Protein AF-A0AAU9KPI3-F1 (afdb_monomer_lite)

Organism: NCBI:txid622444

Secondary structure (DSSP, 8-state):
---PPPPP-----------------------------------THHHHHHHHHHHHHHHHHHHHH--HHHHHHHHHHHHHHHHHHHHHHHHHHHTT-----TTS-GGGSHHHHHHHHHHHHHTTT-HHHHHHHHHHHHHHSTT--HHHHHHHHHHHHHH-TT-HHHHHHHHHHHHHHHHTT--HHHHHHHTT--TTTTT-HHHHHHHHHHHHHHHHT-S-GGG--HHHHHHHHHHHHHHHS-HHHHHHHHHHHHHHS----S--SSS--------

Radius of gyration: 30.32 Å; chains: 1; bounding box: 78×90×55 Å

Structure (mmCIF, N/CA/C/O backbone):
data_AF-A0AAU9KPI3-F1
#
_entry.id   AF-A0AAU9KPI3-F1
#
loop_
_atom_site.group_PDB
_atom_site.id
_atom_site.type_symbol
_atom_site.label_atom_id
_atom_site.label_alt_id
_atom_site.label_comp_id
_atom_site.label_asym_id
_atom_site.label_entity_id
_atom_site.label_seq_id
_atom_site.pdbx_PDB_ins_code
_atom_site.Cartn_x
_atom_site.Cartn_y
_atom_site.Cartn_z
_atom_site.occupancy
_atom_site.B_iso_or_equiv
_atom_site.auth_seq_id
_atom_site.auth_comp_id
_atom_site.auth_asym_id
_atom_site.auth_atom_id
_atom_site.pdbx_PDB_model_num
ATOM 1 N N . MET A 1 1 ? 42.931 6.728 17.830 1.00 38.22 1 MET A N 1
ATOM 2 C CA . MET A 1 1 ? 42.001 5.622 18.139 1.00 38.22 1 MET A CA 1
ATOM 3 C C . MET A 1 1 ? 42.079 4.631 16.994 1.00 38.22 1 MET A C 1
ATOM 5 O O . MET A 1 1 ? 41.783 4.998 15.869 1.00 38.22 1 MET A O 1
ATOM 9 N N . SER A 1 2 ? 42.635 3.452 17.267 1.00 27.56 2 SER A N 1
ATOM 10 C CA . SER A 1 2 ? 42.994 2.418 16.291 1.00 27.56 2 SER A CA 1
ATOM 11 C C . SER A 1 2 ? 42.053 1.234 16.492 1.00 27.56 2 SER A C 1
ATOM 13 O O . SER A 1 2 ? 41.995 0.704 17.601 1.00 27.56 2 SER A O 1
ATOM 15 N N . PHE A 1 3 ? 41.302 0.849 15.460 1.00 30.03 3 PHE A N 1
ATOM 16 C CA . PHE A 1 3 ? 40.488 -0.365 15.476 1.00 30.03 3 PHE A CA 1
ATOM 17 C C . PHE A 1 3 ? 41.288 -1.507 14.846 1.00 30.03 3 PHE A C 1
ATOM 19 O O . PHE A 1 3 ? 41.627 -1.477 13.663 1.00 30.03 3 PHE A O 1
ATOM 26 N N . ARG A 1 4 ? 41.630 -2.495 15.681 1.00 29.78 4 ARG A N 1
ATOM 27 C CA . ARG A 1 4 ? 42.260 -3.754 15.277 1.00 29.78 4 ARG A CA 1
ATOM 28 C C . ARG A 1 4 ? 41.210 -4.691 14.683 1.00 29.78 4 ARG A C 1
ATOM 30 O O . ARG A 1 4 ? 40.123 -4.829 15.235 1.00 29.78 4 ARG A O 1
ATOM 37 N N . LYS A 1 5 ? 41.600 -5.344 13.586 1.00 36.22 5 LYS A N 1
ATOM 38 C CA . LYS A 1 5 ? 40.975 -6.539 13.009 1.00 36.22 5 LYS A CA 1
ATOM 39 C C . LYS A 1 5 ? 40.872 -7.637 14.071 1.00 36.22 5 LYS A C 1
ATOM 41 O O . LYS A 1 5 ? 41.853 -7.889 14.766 1.00 36.22 5 LYS A O 1
ATOM 46 N N . THR A 1 6 ? 39.713 -8.277 14.166 1.00 35.22 6 THR A N 1
ATOM 47 C CA . THR A 1 6 ? 39.527 -9.541 14.878 1.00 35.22 6 THR A CA 1
ATOM 48 C C . THR A 1 6 ? 39.680 -10.708 13.913 1.00 35.22 6 THR A C 1
ATOM 50 O O . THR A 1 6 ? 39.147 -10.699 12.803 1.00 35.22 6 THR A O 1
ATOM 53 N N . ASP A 1 7 ? 40.467 -11.673 14.373 1.00 31.42 7 ASP A N 1
ATOM 54 C CA . ASP A 1 7 ? 40.890 -12.883 13.692 1.00 31.42 7 ASP A CA 1
ATOM 55 C C . ASP A 1 7 ? 39.796 -13.958 13.626 1.00 31.42 7 ASP A C 1
ATOM 57 O O . ASP A 1 7 ? 38.932 -14.078 14.496 1.00 31.42 7 ASP A O 1
ATOM 61 N N . ILE A 1 8 ? 39.904 -14.759 12.569 1.00 32.25 8 ILE A N 1
ATOM 62 C CA . ILE A 1 8 ? 39.157 -15.980 12.272 1.00 32.25 8 ILE A CA 1
ATOM 63 C C . ILE A 1 8 ? 39.788 -17.138 13.068 1.00 32.25 8 ILE A C 1
ATOM 65 O O . ILE A 1 8 ? 40.992 -17.368 12.971 1.00 32.25 8 ILE A O 1
ATOM 69 N N . ILE A 1 9 ? 38.977 -17.885 13.823 1.00 32.84 9 ILE A N 1
ATOM 70 C CA . ILE A 1 9 ? 39.337 -19.129 14.535 1.00 32.84 9 ILE A CA 1
ATOM 71 C C . ILE A 1 9 ? 38.428 -20.229 13.955 1.00 32.84 9 ILE A C 1
ATOM 73 O O . ILE A 1 9 ? 37.213 -20.139 14.077 1.00 32.84 9 ILE A O 1
ATOM 77 N N . SER A 1 10 ? 38.933 -21.060 13.038 1.00 32.00 10 SER A N 1
ATOM 78 C CA . SER A 1 10 ? 39.583 -22.375 13.220 1.00 32.00 10 SER A CA 1
ATOM 79 C C . SER A 1 10 ? 38.596 -23.552 13.133 1.00 32.00 10 SER A C 1
ATOM 81 O O . SER A 1 10 ? 37.888 -23.862 14.090 1.00 32.00 10 SER A O 1
ATOM 83 N N . GLU A 1 11 ? 38.603 -24.230 11.984 1.00 30.73 11 GLU A N 1
ATOM 84 C CA . GLU A 1 11 ? 38.023 -25.560 11.776 1.00 30.73 11 GLU A CA 1
ATOM 85 C C . GLU A 1 11 ? 38.898 -26.640 12.438 1.00 30.73 11 GLU A C 1
ATOM 87 O O . GLU A 1 11 ? 40.058 -26.830 12.073 1.00 30.73 11 GLU A O 1
ATOM 92 N N . ASN A 1 12 ? 38.319 -27.388 13.380 1.00 32.94 12 ASN A N 1
ATOM 93 C CA . ASN A 1 12 ? 38.822 -28.686 13.837 1.00 32.94 12 ASN A CA 1
ATOM 94 C C . ASN A 1 12 ? 38.035 -29.778 13.094 1.00 32.94 12 ASN A C 1
ATOM 96 O O . ASN A 1 12 ? 36.811 -29.809 13.147 1.00 32.94 12 ASN A O 1
ATOM 100 N N . HIS A 1 13 ? 38.686 -30.575 12.244 1.00 31.95 13 HIS A N 1
ATOM 101 C CA . HIS A 1 13 ? 39.236 -31.896 12.583 1.00 31.95 13 HIS A CA 1
ATOM 102 C C . HIS A 1 13 ? 38.195 -32.913 13.074 1.00 31.95 13 HIS A C 1
ATOM 104 O O . HIS A 1 13 ? 37.995 -33.058 14.274 1.00 31.95 13 HIS A O 1
ATOM 110 N N . LEU A 1 14 ? 37.683 -33.739 12.152 1.00 35.31 14 LEU A N 1
ATOM 111 C CA . LEU A 1 14 ? 37.484 -35.165 12.415 1.00 35.31 14 LEU A CA 1
ATOM 112 C C . LEU A 1 14 ? 37.965 -35.996 11.221 1.00 35.31 14 LEU A C 1
ATOM 114 O O . LEU A 1 14 ? 37.481 -35.898 10.098 1.00 35.31 14 LEU A O 1
ATOM 118 N N . ARG A 1 15 ? 38.985 -36.791 11.529 1.00 32.34 15 ARG A N 1
ATOM 119 C CA . ARG A 1 15 ? 39.713 -37.741 10.701 1.00 32.34 15 ARG A CA 1
ATOM 120 C C . ARG A 1 15 ? 39.226 -39.124 11.127 1.00 32.34 15 ARG A C 1
ATOM 122 O O . ARG A 1 15 ? 39.363 -39.464 12.297 1.00 32.34 15 ARG A O 1
ATOM 129 N N . ALA A 1 16 ? 38.703 -39.918 10.203 1.00 35.38 16 ALA A N 1
ATOM 130 C CA . ALA A 1 16 ? 38.539 -41.357 10.383 1.00 35.38 16 ALA A CA 1
ATOM 131 C C . ALA A 1 16 ? 38.892 -42.036 9.058 1.00 35.38 16 ALA A C 1
ATOM 133 O O . ALA A 1 16 ? 38.204 -41.864 8.057 1.00 35.38 16 ALA A O 1
ATOM 134 N N . GLY A 1 17 ? 40.026 -42.733 9.053 1.00 31.28 17 GLY A N 1
ATOM 135 C CA . GLY A 1 17 ? 40.414 -43.661 8.000 1.00 31.28 17 GLY A CA 1
ATOM 136 C C . GLY A 1 17 ? 40.247 -45.090 8.498 1.00 31.28 17 GLY A C 1
ATOM 137 O O . GLY A 1 17 ? 40.434 -45.316 9.685 1.00 31.28 17 GLY A O 1
ATOM 138 N N . PHE A 1 18 ? 39.895 -45.992 7.587 1.00 30.42 18 PHE A N 1
ATOM 139 C CA . PHE A 1 18 ? 40.024 -47.459 7.582 1.00 30.42 18 PHE A CA 1
ATOM 140 C C . PHE A 1 18 ? 39.486 -47.868 6.191 1.00 30.42 18 PHE A C 1
ATOM 142 O O . PHE A 1 18 ? 38.481 -47.308 5.768 1.00 30.42 18 PHE A O 1
ATOM 149 N N . ASP A 1 19 ? 40.009 -48.788 5.391 1.00 36.72 19 ASP A N 1
ATOM 150 C CA . ASP A 1 19 ? 41.247 -49.564 5.308 1.00 36.72 19 ASP A CA 1
ATOM 151 C C . ASP A 1 19 ? 41.202 -50.248 3.922 1.00 36.72 19 ASP A C 1
ATOM 153 O O . ASP A 1 19 ? 40.125 -50.448 3.351 1.00 36.72 19 ASP A O 1
ATOM 157 N N . ASP A 1 20 ? 42.374 -50.526 3.364 1.00 38.06 20 ASP A N 1
ATOM 158 C CA . ASP A 1 20 ? 42.622 -51.097 2.041 1.00 38.06 20 ASP A CA 1
ATOM 159 C C . ASP A 1 20 ? 42.363 -52.614 2.060 1.00 38.06 20 ASP A C 1
ATOM 161 O O . ASP A 1 20 ? 42.724 -53.320 2.998 1.00 38.06 20 ASP A O 1
ATOM 165 N N . GLY A 1 21 ? 41.731 -53.134 1.010 1.00 32.44 21 GLY A N 1
ATOM 166 C CA . GLY A 1 21 ? 41.270 -54.521 0.956 1.00 32.44 21 GLY A CA 1
ATOM 167 C C . GLY A 1 21 ? 41.177 -55.044 -0.467 1.00 32.44 21 GLY A C 1
ATOM 168 O O . GLY A 1 21 ? 40.130 -55.516 -0.904 1.00 32.44 21 GLY A O 1
ATOM 169 N N . LYS A 1 22 ? 42.277 -54.932 -1.218 1.00 39.78 22 LYS A N 1
ATOM 170 C CA . LYS A 1 22 ? 42.488 -55.692 -2.453 1.00 39.78 22 LYS A CA 1
ATOM 171 C C . LYS A 1 22 ? 42.546 -57.178 -2.120 1.00 39.78 22 LYS A C 1
ATOM 173 O O . LYS A 1 22 ? 43.485 -57.603 -1.458 1.00 39.78 22 LYS A O 1
ATOM 178 N N . ASP A 1 23 ? 41.656 -57.970 -2.705 1.00 35.91 23 ASP A N 1
ATOM 179 C CA . ASP A 1 23 ? 41.965 -59.376 -2.933 1.00 35.91 23 ASP A CA 1
ATOM 180 C C . ASP A 1 23 ? 41.474 -59.844 -4.303 1.00 35.91 23 ASP A C 1
ATOM 182 O O . ASP A 1 23 ? 40.284 -59.917 -4.613 1.00 35.91 23 ASP A O 1
ATOM 186 N N . LYS A 1 24 ? 42.462 -60.121 -5.154 1.00 40.03 24 LYS A N 1
ATOM 187 C CA . LYS A 1 24 ? 42.328 -60.730 -6.471 1.00 40.03 24 LYS A CA 1
ATOM 188 C C . LYS A 1 24 ? 42.240 -62.239 -6.279 1.00 40.03 24 LYS A C 1
ATOM 190 O O . LYS A 1 24 ? 43.196 -62.840 -5.797 1.00 40.03 24 LYS A O 1
ATOM 195 N N . ARG A 1 25 ? 41.185 -62.882 -6.781 1.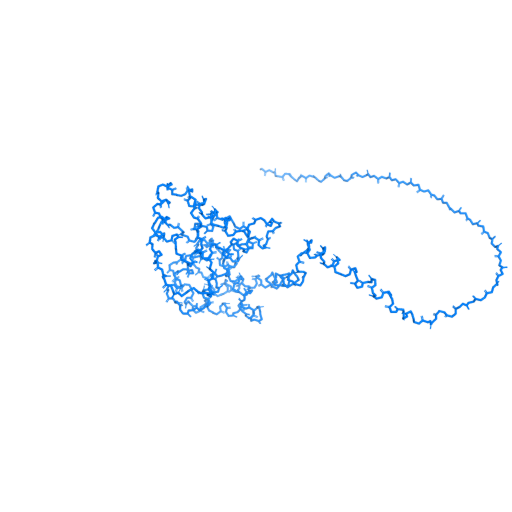00 36.59 25 ARG A N 1
ATOM 196 C CA . ARG A 1 25 ? 41.257 -64.297 -7.170 1.00 36.59 25 ARG A CA 1
ATOM 197 C C . ARG A 1 25 ? 40.703 -64.505 -8.572 1.00 36.59 25 ARG A C 1
ATOM 199 O O . ARG A 1 25 ? 39.621 -64.049 -8.922 1.00 36.59 25 ARG A O 1
ATOM 206 N N . HIS A 1 26 ? 41.543 -65.152 -9.368 1.00 33.56 26 HIS A N 1
ATOM 207 C CA . HIS A 1 26 ? 41.367 -65.484 -10.768 1.00 33.56 26 HIS A CA 1
ATOM 208 C C . HIS A 1 26 ? 40.419 -66.677 -10.977 1.00 33.56 26 HIS A C 1
ATOM 210 O O . HIS A 1 26 ? 40.514 -67.671 -10.268 1.00 33.56 26 HIS A O 1
ATOM 216 N N . LEU A 1 27 ? 39.636 -66.557 -12.057 1.00 35.00 27 LEU A N 1
ATOM 217 C CA . LEU A 1 27 ? 39.267 -67.570 -13.059 1.00 35.00 27 LEU A CA 1
ATOM 218 C C . LEU A 1 27 ? 38.523 -68.841 -12.612 1.00 35.00 27 LEU A C 1
ATOM 220 O O . LEU A 1 27 ? 39.114 -69.776 -12.082 1.00 35.00 27 LEU A O 1
ATOM 224 N N . SER A 1 28 ? 37.286 -68.979 -13.100 1.00 34.91 28 SER A N 1
ATOM 225 C CA . SER A 1 28 ? 36.963 -70.019 -14.091 1.00 34.91 28 SER A CA 1
ATOM 226 C C . SER A 1 28 ? 35.728 -69.644 -14.915 1.00 34.91 28 SER A C 1
ATOM 228 O O . SER A 1 28 ? 34.824 -68.956 -14.453 1.00 34.91 28 SER A O 1
ATOM 230 N N . ARG A 1 29 ? 35.780 -70.053 -16.179 1.00 33.81 29 ARG A N 1
ATOM 231 C CA . ARG A 1 29 ? 34.980 -69.654 -17.338 1.00 33.81 29 ARG A CA 1
ATOM 232 C C . ARG A 1 29 ? 34.204 -70.877 -17.825 1.00 33.81 29 ARG A C 1
ATOM 234 O O . ARG A 1 29 ? 34.862 -71.881 -18.051 1.00 33.81 29 ARG A O 1
ATOM 241 N N . THR A 1 30 ? 32.900 -70.736 -18.070 1.00 33.28 30 THR A N 1
ATOM 242 C CA . THR A 1 30 ? 32.075 -71.440 -19.086 1.00 33.28 30 THR A CA 1
ATOM 243 C C . THR A 1 30 ? 30.743 -70.669 -19.168 1.00 33.28 30 THR A C 1
ATOM 245 O O . THR A 1 30 ? 30.127 -70.476 -18.126 1.00 33.28 30 THR A O 1
ATOM 248 N N . ASN A 1 31 ? 30.444 -69.951 -20.265 1.00 39.00 31 ASN A N 1
ATOM 249 C CA . ASN A 1 31 ? 29.546 -70.379 -21.365 1.00 39.00 31 ASN A CA 1
ATOM 250 C C . ASN A 1 31 ? 28.145 -70.768 -20.826 1.00 39.00 31 ASN A C 1
ATOM 252 O O . ASN A 1 31 ? 28.071 -71.633 -19.966 1.00 39.00 31 ASN A O 1
ATOM 256 N N . ASP A 1 32 ? 27.008 -70.166 -21.194 1.00 40.00 32 ASP A N 1
ATOM 257 C CA . ASP A 1 32 ? 26.553 -69.632 -22.485 1.00 40.00 32 ASP A CA 1
ATOM 258 C C . ASP A 1 32 ? 25.392 -68.612 -22.317 1.00 40.00 32 ASP A C 1
ATOM 260 O O . ASP A 1 32 ? 24.757 -68.545 -21.267 1.00 40.00 32 ASP A O 1
ATOM 264 N N . GLN A 1 33 ? 25.101 -67.902 -23.417 1.00 36.66 33 GLN A N 1
ATOM 265 C CA . GLN A 1 33 ? 23.908 -67.096 -23.752 1.00 36.66 33 GLN A CA 1
ATOM 266 C C . GLN A 1 33 ? 23.791 -65.647 -23.232 1.00 36.66 33 GLN A C 1
ATOM 268 O O . GLN A 1 33 ? 23.274 -65.369 -22.155 1.00 36.66 33 GLN A O 1
ATOM 273 N N . GLU A 1 34 ? 24.167 -64.709 -24.112 1.00 40.59 34 GLU A N 1
ATOM 274 C CA . GLU A 1 34 ? 23.620 -63.345 -24.182 1.00 40.59 34 GLU A CA 1
ATOM 275 C C . GLU A 1 34 ? 22.097 -63.376 -24.417 1.00 40.59 34 GLU A C 1
ATOM 277 O O . GLU A 1 34 ? 21.653 -63.964 -25.409 1.00 40.59 34 GLU A O 1
ATOM 282 N N . PRO A 1 35 ? 21.279 -62.702 -23.588 1.00 40.31 35 PRO A N 1
ATOM 283 C CA . PRO A 1 35 ? 19.983 -62.215 -24.015 1.00 40.31 35 PRO A CA 1
ATOM 284 C C . PRO A 1 35 ? 20.141 -60.805 -24.596 1.00 40.31 35 PRO A C 1
ATOM 286 O O . PRO A 1 35 ? 20.622 -59.883 -23.939 1.00 40.31 35 PRO A O 1
ATOM 289 N N . ASP A 1 36 ? 19.711 -60.671 -25.844 1.00 44.25 36 ASP A N 1
ATOM 290 C CA . ASP A 1 36 ? 19.561 -59.438 -26.612 1.00 44.25 36 ASP A CA 1
ATOM 291 C C . ASP A 1 36 ? 18.728 -58.394 -25.833 1.00 44.25 36 ASP A C 1
ATOM 293 O O . ASP A 1 36 ? 17.495 -58.426 -25.809 1.00 44.25 36 ASP A O 1
ATOM 297 N N . THR A 1 37 ? 19.397 -57.474 -25.132 1.00 45.78 37 THR A N 1
ATOM 298 C CA . THR A 1 37 ? 18.762 -56.345 -24.436 1.00 45.78 37 THR A CA 1
ATOM 299 C C . THR A 1 37 ? 18.469 -55.214 -25.415 1.00 45.78 37 THR A C 1
ATOM 301 O O . THR A 1 37 ? 19.098 -54.161 -25.375 1.00 45.78 37 THR A O 1
ATOM 304 N N . ASN A 1 38 ? 17.486 -55.437 -26.283 1.00 47.38 38 ASN A N 1
ATOM 305 C CA . ASN A 1 38 ? 16.772 -54.395 -27.023 1.00 47.38 38 ASN A CA 1
ATOM 306 C C . ASN A 1 38 ? 15.262 -54.686 -27.038 1.00 47.38 38 ASN A C 1
ATOM 308 O O . ASN A 1 38 ? 14.596 -54.586 -28.067 1.00 47.38 38 ASN A O 1
ATOM 312 N N . GLN A 1 39 ? 14.696 -55.030 -25.876 1.00 41.09 39 GLN A N 1
ATOM 313 C CA . GLN A 1 39 ? 13.248 -54.975 -25.673 1.00 41.09 39 GLN A CA 1
ATOM 314 C C . GLN A 1 39 ? 12.863 -53.688 -24.927 1.00 41.09 39 GLN A C 1
ATOM 316 O O . GLN A 1 39 ? 13.390 -53.432 -23.841 1.00 41.09 39 GLN A O 1
ATOM 321 N N . PRO A 1 40 ? 11.939 -52.870 -25.465 1.00 41.50 40 PRO A N 1
ATOM 322 C CA . PRO A 1 40 ? 11.388 -51.740 -24.736 1.00 41.50 40 PRO A CA 1
ATOM 323 C C . PRO A 1 40 ? 10.552 -52.271 -23.568 1.00 41.50 40 PRO A C 1
ATOM 325 O O . PRO A 1 40 ? 9.535 -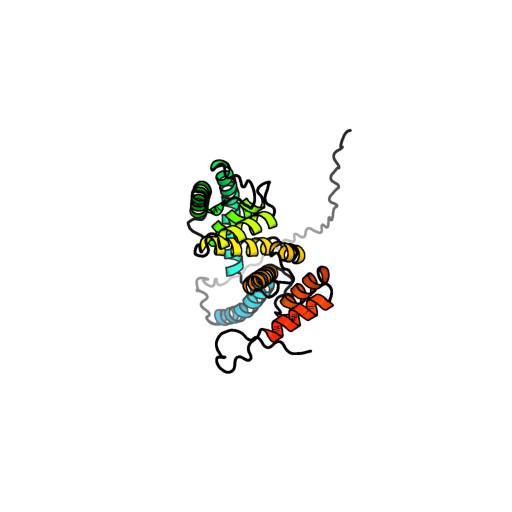52.933 -23.783 1.00 41.50 40 PRO A O 1
ATOM 328 N N . LEU A 1 41 ? 10.959 -51.958 -22.335 1.00 41.84 41 LEU A N 1
ATOM 329 C CA . LEU A 1 41 ? 10.139 -52.144 -21.137 1.00 41.84 41 LEU A CA 1
ATOM 330 C C . LEU A 1 41 ? 8.855 -51.315 -21.288 1.00 41.84 41 LEU A C 1
ATOM 332 O O . LEU A 1 41 ? 8.823 -50.117 -21.013 1.00 41.84 41 LEU A O 1
ATOM 336 N N . THR A 1 42 ? 7.793 -51.952 -21.770 1.00 49.66 42 THR A N 1
ATOM 337 C CA . THR A 1 42 ? 6.445 -51.384 -21.880 1.00 49.66 42 THR A CA 1
ATOM 338 C C . THR A 1 42 ? 5.490 -52.199 -21.020 1.00 49.66 42 THR A C 1
ATOM 340 O O . THR A 1 42 ? 4.480 -52.710 -21.487 1.00 49.66 42 THR A O 1
ATOM 343 N N . ASN A 1 43 ? 5.801 -52.307 -19.728 1.00 43.78 43 ASN A N 1
ATOM 344 C CA . ASN A 1 43 ? 4.875 -52.882 -18.760 1.00 43.78 43 ASN A CA 1
ATOM 345 C C . ASN A 1 43 ? 3.977 -51.756 -18.230 1.00 43.78 43 ASN A C 1
ATOM 347 O O . ASN A 1 43 ? 4.435 -50.815 -17.582 1.00 43.78 43 ASN A O 1
ATOM 351 N N . SER A 1 44 ? 2.681 -51.824 -18.545 1.00 50.19 44 SER A N 1
ATOM 352 C CA . SER A 1 44 ? 1.665 -50.847 -18.125 1.00 50.19 44 SER A CA 1
ATOM 353 C C . SER A 1 44 ? 1.386 -50.858 -16.618 1.00 50.19 44 SER A C 1
ATOM 355 O O . SER A 1 44 ? 0.735 -49.947 -16.114 1.00 50.19 44 SER A O 1
ATOM 357 N N . GLU A 1 45 ? 1.871 -51.869 -15.899 1.00 47.84 45 GLU A N 1
ATOM 358 C CA . GLU A 1 45 ? 1.605 -52.087 -14.474 1.00 47.84 45 GLU A CA 1
ATOM 359 C C . GLU A 1 45 ? 2.469 -51.188 -13.568 1.00 47.84 45 GLU A C 1
ATOM 361 O O . GLU A 1 45 ? 1.969 -50.672 -12.568 1.00 47.84 45 GLU A O 1
ATOM 366 N N . ASP A 1 46 ? 3.696 -50.845 -13.982 1.00 46.88 46 ASP A N 1
ATOM 367 C CA . ASP A 1 46 ? 4.568 -49.916 -13.237 1.00 46.88 46 ASP A CA 1
ATOM 368 C C . ASP A 1 46 ? 4.059 -48.463 -13.265 1.00 46.88 46 ASP A C 1
ATOM 370 O O . ASP A 1 46 ? 4.323 -47.670 -12.356 1.00 46.88 46 ASP A O 1
ATOM 374 N N . ARG A 1 47 ? 3.254 -48.098 -14.274 1.00 48.41 47 ARG A N 1
ATOM 375 C CA . ARG A 1 47 ? 2.601 -46.777 -14.329 1.00 48.41 47 ARG A CA 1
ATOM 376 C C . ARG A 1 47 ? 1.530 -46.614 -13.250 1.00 48.41 47 ARG A C 1
ATOM 378 O O . ARG A 1 47 ? 1.353 -45.505 -12.746 1.00 48.41 47 ARG A O 1
ATOM 385 N N . GLY A 1 48 ? 0.848 -47.696 -12.867 1.00 52.09 48 GLY A N 1
ATOM 386 C CA . GLY A 1 48 ? -0.162 -47.672 -11.807 1.00 52.09 48 GLY A CA 1
ATOM 387 C C . GLY A 1 48 ? 0.449 -47.363 -10.440 1.00 52.09 48 GLY A C 1
ATOM 388 O O . GLY A 1 48 ? -0.072 -46.518 -9.711 1.00 52.09 48 GLY A O 1
ATOM 389 N N . TYR A 1 49 ? 1.603 -47.967 -10.148 1.00 48.47 49 TYR A N 1
ATOM 390 C CA . TYR A 1 49 ? 2.314 -47.821 -8.874 1.00 48.47 49 TYR A CA 1
ATOM 391 C C . TYR A 1 49 ? 2.976 -46.446 -8.714 1.00 48.47 49 TYR A C 1
ATOM 393 O O . TYR A 1 49 ? 2.977 -45.868 -7.632 1.00 48.47 49 TYR A O 1
ATOM 401 N N . LEU A 1 50 ? 3.493 -45.868 -9.802 1.00 45.34 50 LEU A N 1
ATOM 402 C CA . LEU A 1 50 ? 3.992 -44.492 -9.773 1.00 45.34 50 LEU A CA 1
ATOM 403 C C . LEU A 1 50 ? 2.846 -43.479 -9.643 1.00 45.34 50 LEU A C 1
ATOM 405 O O . LEU A 1 50 ? 2.982 -42.508 -8.905 1.00 45.34 50 LEU A O 1
ATOM 409 N N . SER A 1 51 ? 1.692 -43.717 -10.280 1.00 50.53 51 SER A N 1
ATOM 410 C CA . SER A 1 51 ? 0.534 -42.815 -10.169 1.00 50.53 51 SER A CA 1
ATOM 411 C C . SER A 1 51 ? -0.051 -42.749 -8.754 1.00 50.53 51 SER A C 1
ATOM 413 O O . SER A 1 51 ? -0.496 -41.684 -8.327 1.00 50.53 51 SER A O 1
ATOM 415 N N . SER A 1 52 ? 0.005 -43.852 -7.999 1.00 55.41 52 SER A N 1
ATOM 416 C CA . SER A 1 52 ? -0.485 -43.905 -6.618 1.00 55.41 52 SER A CA 1
ATOM 417 C C . SER A 1 52 ? 0.460 -43.219 -5.625 1.00 55.41 52 SER A C 1
ATOM 419 O O . SER A 1 52 ? 0.013 -42.792 -4.564 1.00 55.41 52 SER A O 1
ATOM 421 N N . LEU A 1 53 ? 1.740 -43.046 -5.982 1.00 46.84 53 LEU A N 1
ATOM 422 C CA . LEU A 1 53 ? 2.744 -42.317 -5.195 1.00 46.84 53 LEU A CA 1
ATOM 423 C C . LEU A 1 53 ? 2.792 -40.814 -5.512 1.00 46.84 53 LEU A C 1
ATOM 425 O O . LEU A 1 53 ? 3.248 -40.027 -4.682 1.00 46.84 53 LEU A O 1
ATOM 429 N N . VAL A 1 54 ? 2.280 -40.389 -6.671 1.00 56.88 54 VAL A N 1
ATOM 430 C CA . VAL A 1 54 ? 2.238 -38.971 -7.066 1.00 56.88 54 VAL A CA 1
ATOM 431 C C . VAL A 1 54 ? 1.357 -38.150 -6.123 1.00 56.88 54 VAL A C 1
ATOM 433 O O . VAL A 1 54 ? 1.745 -37.046 -5.754 1.00 56.88 54 VAL A O 1
ATOM 436 N N . THR A 1 55 ? 0.205 -38.667 -5.691 1.00 64.00 55 THR A N 1
ATOM 437 C CA . THR A 1 55 ? -0.713 -37.915 -4.815 1.00 64.00 55 THR A CA 1
ATOM 438 C C . THR A 1 55 ? -0.144 -37.698 -3.405 1.00 64.00 55 THR A C 1
ATOM 440 O O . THR A 1 55 ? -0.136 -36.550 -2.960 1.00 64.00 55 THR A O 1
ATOM 443 N N . PRO A 1 56 ? 0.411 -38.719 -2.717 1.00 65.69 56 PRO A N 1
ATOM 444 C CA . PRO A 1 56 ? 1.081 -38.528 -1.429 1.00 65.69 56 PRO A CA 1
ATOM 445 C C . PRO A 1 56 ? 2.309 -37.617 -1.518 1.00 65.69 56 PRO A C 1
ATOM 447 O O . PRO A 1 56 ? 2.471 -36.734 -0.684 1.00 65.69 56 PRO A O 1
ATOM 450 N N . VAL A 1 57 ? 3.145 -37.769 -2.552 1.00 55.72 57 VAL A N 1
ATOM 451 C CA . VAL A 1 57 ? 4.333 -36.918 -2.733 1.00 55.72 57 VAL A CA 1
ATOM 452 C C . VAL A 1 57 ? 3.930 -35.478 -3.025 1.00 55.72 57 VAL A C 1
ATOM 454 O O . VAL A 1 57 ? 4.483 -34.565 -2.426 1.00 55.72 57 VAL A O 1
ATOM 457 N N . LYS A 1 58 ? 2.930 -35.251 -3.884 1.00 62.41 58 LYS A N 1
ATOM 458 C CA . LYS A 1 58 ? 2.402 -33.908 -4.150 1.00 62.41 58 LYS A CA 1
ATOM 459 C C . LYS A 1 58 ? 1.805 -33.286 -2.888 1.00 62.41 58 LYS A C 1
ATOM 461 O O . LYS A 1 58 ? 2.049 -32.114 -2.648 1.00 62.41 58 LYS A O 1
ATOM 466 N N . SER A 1 59 ? 1.108 -34.067 -2.061 1.00 61.41 59 SER A N 1
ATOM 467 C CA . SER A 1 59 ? 0.583 -33.614 -0.766 1.00 61.41 59 SER A CA 1
ATOM 468 C C . SER A 1 59 ? 1.700 -33.182 0.181 1.00 61.41 59 SER A C 1
ATOM 470 O O . SER A 1 59 ? 1.649 -32.069 0.684 1.00 61.41 59 SER A O 1
ATOM 472 N N . VAL A 1 60 ? 2.732 -34.010 0.370 1.00 60.31 60 VAL A N 1
ATOM 473 C CA . VAL A 1 60 ? 3.880 -33.694 1.243 1.00 60.31 60 VAL A CA 1
ATOM 474 C C . VAL A 1 60 ? 4.658 -32.491 0.712 1.00 60.31 60 VAL A C 1
ATOM 476 O O . VAL A 1 60 ? 5.060 -31.609 1.462 1.00 60.31 60 VAL A O 1
ATOM 479 N N . VAL A 1 61 ? 4.846 -32.412 -0.601 1.00 57.84 61 VAL A N 1
ATOM 480 C CA . VAL A 1 61 ? 5.536 -31.291 -1.238 1.00 57.84 61 VAL A CA 1
ATOM 481 C C . VAL A 1 61 ? 4.722 -29.997 -1.117 1.00 57.84 61 VAL A C 1
ATOM 483 O O . VAL A 1 61 ? 5.304 -28.955 -0.837 1.00 57.84 61 VAL A O 1
ATOM 486 N N . THR A 1 62 ? 3.395 -30.046 -1.257 1.00 62.34 62 THR A N 1
ATOM 487 C CA . THR A 1 62 ? 2.518 -28.888 -1.025 1.00 62.34 62 THR A CA 1
ATOM 488 C C . THR A 1 62 ? 2.420 -28.514 0.454 1.00 62.34 62 THR A C 1
ATOM 490 O O . THR A 1 62 ? 2.303 -27.340 0.786 1.00 62.34 62 THR A O 1
ATOM 493 N N . GLU A 1 63 ? 2.516 -29.483 1.357 1.00 63.69 63 GLU A N 1
ATOM 494 C CA . GLU A 1 63 ? 2.542 -29.254 2.801 1.00 63.69 63 GLU A CA 1
ATOM 495 C C . GLU A 1 63 ? 3.831 -28.545 3.244 1.00 63.69 63 GLU A C 1
ATOM 497 O O . GLU A 1 63 ? 3.767 -27.609 4.042 1.00 63.69 63 GLU A O 1
ATOM 502 N N . VAL A 1 64 ? 4.978 -28.946 2.681 1.00 57.88 64 VAL A N 1
ATOM 503 C CA . VAL A 1 64 ? 6.307 -28.417 3.033 1.00 57.88 64 VAL A CA 1
ATOM 504 C C . VAL A 1 64 ? 6.644 -27.122 2.291 1.00 57.88 64 VAL A C 1
ATOM 506 O O . VAL A 1 64 ? 7.204 -26.207 2.887 1.00 57.88 64 VAL A O 1
ATOM 509 N N . PHE A 1 65 ? 6.320 -27.028 0.999 1.00 58.16 65 PHE A N 1
ATOM 510 C CA . PHE A 1 65 ? 6.725 -25.907 0.139 1.00 58.16 65 PHE A CA 1
ATOM 511 C C . PHE A 1 65 ? 5.560 -25.036 -0.334 1.00 58.16 65 PHE A C 1
ATOM 513 O O . PHE A 1 65 ? 5.781 -24.078 -1.070 1.00 58.16 65 PHE A O 1
ATOM 520 N N . GLY A 1 66 ? 4.324 -25.344 0.059 1.00 70.06 66 GLY A N 1
ATOM 521 C CA . GLY A 1 66 ? 3.145 -24.672 -0.476 1.00 70.06 66 GLY A CA 1
ATOM 522 C C . GLY A 1 66 ? 2.875 -25.030 -1.941 1.00 70.06 66 GLY A C 1
ATOM 523 O O . GLY A 1 66 ? 3.365 -26.014 -2.498 1.00 70.06 66 GLY A O 1
ATOM 524 N N . ASP A 1 67 ? 2.050 -24.222 -2.595 1.00 74.81 67 ASP A N 1
ATOM 525 C CA . ASP A 1 67 ? 1.745 -24.367 -4.018 1.00 74.81 67 ASP A CA 1
ATOM 526 C C . ASP A 1 67 ? 2.978 -23.974 -4.861 1.00 74.81 67 ASP A C 1
ATOM 528 O O . ASP A 1 67 ? 3.220 -22.792 -5.105 1.00 74.81 67 ASP A O 1
ATOM 532 N N . ILE A 1 68 ? 3.790 -24.963 -5.269 1.00 71.50 68 ILE A N 1
ATOM 533 C CA . ILE A 1 68 ? 5.050 -24.750 -6.012 1.00 71.50 68 ILE A CA 1
ATOM 534 C C . ILE A 1 68 ? 4.882 -23.778 -7.191 1.00 71.50 68 ILE A C 1
ATOM 536 O O . ILE A 1 68 ? 5.697 -22.863 -7.300 1.00 71.50 68 ILE A O 1
ATOM 540 N N . PRO A 1 69 ? 3.878 -23.926 -8.079 1.00 76.75 69 PRO A N 1
ATOM 541 C CA . PRO A 1 69 ? 3.596 -22.933 -9.110 1.00 76.75 69 PRO A CA 1
ATOM 542 C C . PRO A 1 69 ? 3.522 -21.493 -8.588 1.00 76.75 69 PRO A C 1
ATOM 544 O O . PRO A 1 69 ? 4.190 -20.622 -9.141 1.00 76.75 69 PRO A O 1
ATOM 547 N N . LYS A 1 70 ? 2.784 -21.239 -7.499 1.00 70.50 70 LYS A N 1
ATOM 548 C CA . LYS A 1 70 ? 2.689 -19.895 -6.901 1.00 70.50 70 LYS A CA 1
ATOM 549 C C . LYS A 1 70 ? 4.035 -19.412 -6.377 1.00 70.50 70 LYS A C 1
ATOM 551 O O . LYS A 1 70 ? 4.391 -18.257 -6.585 1.00 70.50 70 LYS A O 1
ATOM 556 N N . VAL A 1 71 ? 4.799 -20.299 -5.746 1.00 68.19 71 VAL A N 1
ATOM 557 C CA . VAL A 1 71 ? 6.139 -19.997 -5.226 1.00 68.19 71 VAL A CA 1
ATOM 558 C C . VAL A 1 71 ? 7.114 -19.647 -6.356 1.00 68.19 71 VAL A C 1
ATOM 560 O O . VAL A 1 71 ? 7.877 -18.688 -6.244 1.00 68.19 71 VAL A O 1
ATOM 563 N N . VAL A 1 72 ? 7.061 -20.368 -7.478 1.00 73.12 72 VAL A N 1
ATOM 564 C CA . VAL A 1 72 ? 7.871 -20.081 -8.671 1.00 73.12 72 VAL A CA 1
ATOM 565 C C . VAL A 1 72 ? 7.477 -18.746 -9.305 1.00 73.12 72 VAL A C 1
ATOM 567 O O . VAL A 1 72 ? 8.362 -17.961 -9.638 1.00 73.12 72 VAL A O 1
ATOM 570 N N . GLU A 1 73 ? 6.182 -18.458 -9.452 1.00 76.81 73 GLU A N 1
ATOM 571 C CA . GLU A 1 73 ? 5.722 -17.167 -9.984 1.00 76.81 73 GLU A CA 1
ATOM 572 C C . GLU A 1 73 ? 6.100 -16.000 -9.064 1.00 76.81 73 GLU A C 1
ATOM 574 O O . GLU A 1 73 ? 6.603 -14.980 -9.537 1.00 76.81 73 GLU A O 1
ATOM 579 N N . HIS A 1 74 ? 5.980 -16.172 -7.746 1.00 71.81 74 HIS A N 1
ATOM 580 C CA . HIS A 1 74 ? 6.434 -15.175 -6.779 1.00 71.81 74 HIS A CA 1
ATOM 581 C C . HIS A 1 74 ? 7.949 -14.930 -6.882 1.00 71.81 74 HIS A C 1
ATOM 583 O O . HIS A 1 74 ? 8.390 -13.783 -6.949 1.00 71.81 74 HIS A O 1
ATOM 589 N N . MET A 1 75 ? 8.761 -15.989 -6.985 1.00 74.25 75 MET A N 1
ATOM 590 C CA . MET A 1 75 ? 10.209 -15.857 -7.189 1.00 74.25 75 MET A CA 1
ATOM 591 C C . MET A 1 75 ? 10.561 -15.150 -8.502 1.00 74.25 75 MET A C 1
ATOM 593 O O . MET A 1 75 ? 11.474 -14.325 -8.519 1.00 74.25 75 MET A O 1
ATOM 597 N N . LYS A 1 76 ? 9.846 -15.431 -9.599 1.00 80.00 76 LYS A N 1
ATOM 598 C CA . LYS A 1 76 ? 10.031 -14.707 -10.868 1.00 80.00 76 LYS A CA 1
ATOM 599 C C . LYS A 1 76 ? 9.733 -13.220 -10.701 1.00 80.00 76 LYS A C 1
ATOM 601 O O . LYS A 1 76 ? 10.549 -12.403 -11.122 1.00 80.00 76 LYS A O 1
ATOM 606 N N . ALA A 1 77 ? 8.618 -12.875 -10.057 1.00 79.56 77 ALA A N 1
ATOM 607 C CA . ALA A 1 77 ? 8.254 -11.485 -9.791 1.00 79.56 77 ALA A CA 1
ATOM 608 C C . ALA A 1 77 ? 9.328 -10.771 -8.951 1.00 79.56 77 ALA A C 1
ATOM 610 O O . ALA A 1 77 ? 9.764 -9.679 -9.315 1.00 79.56 77 ALA A O 1
ATOM 611 N N . LEU A 1 78 ? 9.840 -11.417 -7.895 1.00 80.25 78 LEU A N 1
ATOM 612 C CA . LEU A 1 78 ? 10.935 -10.882 -7.077 1.00 80.25 78 LEU A CA 1
ATOM 613 C C . LEU A 1 78 ? 12.238 -10.704 -7.866 1.00 80.25 78 LEU A C 1
ATOM 615 O O . LEU A 1 78 ? 12.926 -9.700 -7.693 1.00 80.25 78 LEU A O 1
ATOM 619 N N . LEU A 1 79 ? 12.588 -11.647 -8.745 1.00 82.12 79 LEU A N 1
ATOM 620 C CA . LEU A 1 79 ? 13.779 -11.534 -9.593 1.00 82.12 79 LEU A CA 1
ATOM 621 C C . LEU A 1 79 ? 13.676 -10.343 -10.549 1.00 82.12 79 LEU A C 1
ATOM 623 O O . LEU A 1 79 ? 14.632 -9.576 -10.672 1.00 82.12 79 LEU A O 1
ATOM 627 N N . VAL A 1 80 ? 12.521 -10.164 -11.196 1.00 86.38 80 VAL A N 1
ATOM 628 C CA . VAL A 1 80 ? 12.272 -9.029 -12.096 1.00 86.38 80 VAL A CA 1
ATOM 629 C C . VAL A 1 80 ? 12.284 -7.707 -11.323 1.00 86.38 80 VAL A C 1
ATOM 631 O O . VAL A 1 80 ? 12.893 -6.742 -11.795 1.00 86.38 80 VAL A O 1
ATOM 634 N N . LEU A 1 81 ? 11.670 -7.669 -10.134 1.00 88.69 81 LEU A N 1
ATOM 635 C CA . LEU A 1 81 ? 11.701 -6.522 -9.223 1.00 88.69 81 LEU A CA 1
ATOM 636 C C . LEU A 1 81 ? 13.143 -6.140 -8.879 1.00 88.69 81 LEU A C 1
ATOM 638 O O . LEU A 1 81 ? 13.573 -5.030 -9.183 1.00 88.69 81 LEU A O 1
ATOM 642 N N . CYS A 1 82 ? 13.924 -7.074 -8.333 1.00 85.62 82 CYS A N 1
ATOM 643 C CA . CYS A 1 82 ? 15.319 -6.844 -7.954 1.00 85.62 82 CYS A CA 1
ATOM 644 C C . CYS A 1 82 ? 16.188 -6.391 -9.135 1.00 85.62 82 CYS A C 1
ATOM 646 O O . CYS A 1 82 ? 17.012 -5.491 -8.978 1.00 85.62 82 CYS A O 1
ATOM 648 N N . ALA A 1 83 ? 15.999 -6.983 -10.319 1.00 89.81 83 ALA A N 1
ATOM 649 C CA . ALA A 1 83 ? 16.776 -6.643 -11.508 1.00 89.81 83 ALA A CA 1
ATOM 650 C C . ALA A 1 83 ? 16.531 -5.207 -12.000 1.00 89.81 83 ALA A C 1
ATOM 652 O O . ALA A 1 83 ? 17.438 -4.587 -12.555 1.00 89.81 83 ALA A O 1
ATOM 653 N N . ASN A 1 84 ? 15.322 -4.670 -11.801 1.00 93.00 84 ASN A N 1
ATOM 654 C CA . ASN A 1 84 ? 14.947 -3.350 -12.308 1.00 93.00 84 ASN A CA 1
ATOM 655 C C . ASN A 1 84 ? 14.901 -2.257 -11.235 1.00 93.00 84 ASN A C 1
ATOM 657 O O . ASN A 1 84 ? 14.976 -1.084 -11.594 1.00 93.00 84 ASN A O 1
ATOM 661 N N . GLN A 1 85 ? 14.842 -2.590 -9.942 1.00 93.50 85 GLN A N 1
ATOM 662 C CA . GLN A 1 85 ? 14.639 -1.599 -8.878 1.00 93.50 85 GLN A CA 1
ATOM 663 C C . GLN A 1 85 ? 15.713 -0.502 -8.845 1.00 93.50 85 GLN A C 1
ATOM 665 O O . GLN A 1 85 ? 15.405 0.655 -8.569 1.00 93.50 85 GLN A O 1
ATOM 670 N N . ILE A 1 86 ? 16.966 -0.831 -9.177 1.00 91.31 86 ILE A N 1
ATOM 671 C CA . ILE A 1 86 ? 18.043 0.169 -9.281 1.00 91.31 86 ILE A CA 1
ATOM 672 C C . ILE A 1 86 ? 17.681 1.233 -10.325 1.00 91.31 86 ILE A C 1
ATOM 674 O O . ILE A 1 86 ? 17.760 2.425 -10.043 1.00 91.31 86 ILE A O 1
ATOM 678 N N . ARG A 1 87 ? 17.197 0.809 -11.498 1.00 94.56 87 ARG A N 1
ATOM 679 C CA . ARG A 1 87 ? 16.789 1.708 -12.589 1.00 94.56 87 ARG A CA 1
ATOM 680 C C . ARG A 1 87 ? 15.551 2.522 -12.225 1.00 94.56 87 ARG A C 1
ATOM 682 O O . ARG A 1 87 ? 15.448 3.676 -12.626 1.00 94.56 87 ARG A O 1
ATOM 689 N N . VAL A 1 88 ? 14.629 1.939 -11.457 1.00 95.69 88 VAL A N 1
ATOM 690 C CA . VAL A 1 88 ? 13.456 2.647 -10.922 1.00 95.69 88 VAL A CA 1
ATOM 691 C C . VAL A 1 88 ? 13.903 3.811 -10.031 1.00 95.69 88 VAL A C 1
ATOM 693 O O . VAL A 1 88 ? 13.465 4.943 -10.247 1.00 95.69 88 VAL A O 1
ATOM 696 N N . ASN A 1 89 ? 14.818 3.553 -9.091 1.00 93.19 89 ASN A N 1
ATOM 697 C CA . ASN A 1 89 ? 15.358 4.567 -8.179 1.00 93.19 89 ASN A CA 1
ATOM 698 C C . ASN A 1 89 ? 16.173 5.635 -8.935 1.00 93.19 89 ASN A C 1
ATOM 700 O O . ASN A 1 89 ? 16.000 6.832 -8.719 1.00 93.19 89 ASN A O 1
ATOM 704 N N . GLU A 1 90 ? 17.021 5.230 -9.884 1.00 92.25 90 GLU A N 1
ATOM 705 C CA . GLU A 1 90 ? 17.756 6.167 -10.745 1.00 92.25 90 GLU A CA 1
ATOM 706 C C . GLU A 1 90 ? 16.808 7.053 -11.560 1.00 92.25 90 GLU A C 1
ATOM 708 O O . GLU A 1 90 ? 17.010 8.265 -11.645 1.00 92.25 90 GLU A O 1
ATOM 713 N N . GLY A 1 91 ? 15.744 6.467 -12.116 1.00 93.56 91 GLY A N 1
ATOM 714 C CA . GLY A 1 91 ? 14.700 7.187 -12.837 1.00 93.56 91 GLY A CA 1
ATOM 715 C C . GLY A 1 91 ? 14.002 8.224 -11.960 1.00 93.56 91 GLY A C 1
ATOM 716 O O . GLY A 1 91 ? 13.750 9.336 -12.427 1.00 93.56 91 GLY A O 1
ATOM 717 N N . PHE A 1 92 ? 13.751 7.902 -10.689 1.00 92.81 92 PHE A N 1
ATOM 718 C CA . PHE A 1 92 ? 13.137 8.826 -9.736 1.00 92.81 92 PHE A CA 1
ATOM 719 C C . PHE A 1 92 ? 13.998 10.085 -9.561 1.00 92.81 92 PHE A C 1
ATOM 721 O O . PHE A 1 92 ? 13.520 11.213 -9.715 1.00 92.81 92 PHE A O 1
ATOM 728 N N . HIS A 1 93 ? 15.304 9.904 -9.350 1.00 90.31 93 HIS A N 1
ATOM 729 C CA . HIS A 1 93 ? 16.246 11.017 -9.247 1.00 90.31 93 HIS A CA 1
ATOM 730 C C . HIS A 1 93 ? 16.447 11.764 -10.572 1.00 90.31 93 HIS A C 1
ATOM 732 O O . HIS A 1 93 ? 16.534 12.992 -10.571 1.00 90.31 93 HIS A O 1
ATOM 738 N N . HIS A 1 94 ? 16.497 11.053 -11.703 1.00 90.81 94 HIS A N 1
ATOM 739 C CA . HIS A 1 94 ? 16.689 11.648 -13.030 1.00 90.81 94 HIS A CA 1
ATOM 740 C C . HIS A 1 94 ? 15.557 12.610 -13.405 1.00 90.81 94 HIS A C 1
ATOM 742 O O . HIS A 1 94 ? 15.808 13.698 -13.925 1.00 90.81 94 HIS A O 1
ATOM 748 N N . HIS A 1 95 ? 14.316 12.256 -13.061 1.00 87.38 95 HIS A N 1
ATOM 749 C CA . HIS A 1 95 ? 13.149 13.123 -13.239 1.00 87.38 95 HIS A CA 1
ATOM 750 C C . HIS A 1 95 ? 13.109 14.299 -12.249 1.00 87.38 95 HIS A C 1
ATOM 752 O O . HIS A 1 95 ? 12.161 15.085 -12.265 1.00 87.38 95 HIS A O 1
ATOM 758 N N . ASN A 1 96 ? 14.131 14.444 -11.394 1.00 85.06 96 ASN A N 1
ATOM 759 C CA . ASN A 1 96 ? 14.186 15.402 -10.293 1.00 85.06 96 ASN A CA 1
ATOM 760 C C . ASN A 1 96 ? 12.944 15.324 -9.402 1.00 85.06 96 ASN A C 1
ATOM 762 O O . ASN A 1 96 ? 12.479 16.348 -8.890 1.00 85.06 96 ASN A O 1
ATOM 766 N N . LEU A 1 97 ? 12.400 14.114 -9.224 1.00 86.44 97 LEU A N 1
ATOM 767 C CA . LEU A 1 97 ? 11.294 13.912 -8.309 1.00 86.44 97 LEU A CA 1
ATOM 768 C C . LEU A 1 97 ? 11.804 14.166 -6.902 1.00 86.44 97 LEU A C 1
ATOM 770 O O . LEU A 1 97 ? 12.705 13.510 -6.386 1.00 86.44 97 LEU A O 1
ATOM 774 N N . LYS A 1 98 ? 11.236 15.203 -6.307 1.00 75.88 98 LYS A N 1
ATOM 775 C CA . LYS A 1 98 ? 11.423 15.545 -4.913 1.00 75.88 98 LYS A CA 1
ATOM 776 C C . LYS A 1 98 ? 10.044 15.574 -4.320 1.00 75.88 98 LYS A C 1
ATOM 778 O O . LYS A 1 98 ? 9.160 16.262 -4.820 1.00 75.88 98 LYS A O 1
ATOM 783 N N . ILE A 1 99 ? 9.880 14.817 -3.259 1.00 70.69 99 ILE A N 1
ATOM 784 C CA . ILE A 1 99 ? 8.667 14.863 -2.474 1.00 70.69 99 ILE A CA 1
ATOM 785 C C . ILE A 1 99 ? 8.972 15.844 -1.343 1.00 70.69 99 ILE A C 1
ATOM 787 O O . ILE A 1 99 ? 9.694 15.517 -0.399 1.00 70.69 99 ILE A O 1
ATOM 791 N N . THR A 1 100 ? 8.532 17.087 -1.509 1.00 65.94 100 THR A N 1
ATOM 792 C CA . THR A 1 100 ? 8.887 18.209 -0.630 1.00 65.94 100 THR A CA 1
ATOM 793 C C . THR A 1 100 ? 8.078 18.226 0.664 1.00 65.94 100 THR A C 1
ATOM 795 O O . THR A 1 100 ? 8.632 18.560 1.710 1.00 65.94 100 THR A O 1
ATOM 798 N N . ASN A 1 101 ? 6.812 17.809 0.631 1.00 64.62 101 ASN A N 1
ATOM 799 C CA . ASN A 1 101 ? 5.982 17.527 1.803 1.00 64.62 101 ASN A CA 1
ATOM 800 C C . ASN A 1 101 ? 4.797 16.616 1.396 1.00 64.62 101 ASN A C 1
ATOM 802 O O . ASN A 1 101 ? 4.531 16.431 0.210 1.00 64.62 101 ASN A O 1
ATOM 806 N N . ALA A 1 102 ? 4.075 16.055 2.373 1.00 62.06 102 ALA A N 1
ATOM 807 C CA . ALA A 1 102 ? 2.876 15.248 2.108 1.00 62.06 102 ALA A CA 1
ATOM 808 C C . ALA A 1 102 ? 1.658 16.082 1.647 1.00 62.06 102 ALA A C 1
ATOM 810 O O . ALA A 1 102 ? 0.608 15.532 1.316 1.00 62.06 102 ALA A O 1
ATOM 811 N N . GLU A 1 103 ? 1.779 17.412 1.652 1.00 62.19 103 GLU A N 1
ATOM 812 C CA . GLU A 1 103 ? 0.735 18.337 1.224 1.00 62.19 103 GLU A CA 1
ATOM 813 C C . GLU A 1 103 ? 0.828 18.699 -0.266 1.00 62.19 103 GLU A C 1
ATOM 815 O O . GLU A 1 103 ? -0.149 19.190 -0.834 1.00 62.19 103 GLU A O 1
ATOM 820 N N . ASP A 1 104 ? 1.947 18.434 -0.921 1.00 75.00 104 ASP A N 1
ATOM 821 C CA . ASP A 1 104 ? 2.116 18.712 -2.335 1.00 75.00 104 ASP A CA 1
ATOM 822 C C . ASP A 1 104 ? 1.376 17.656 -3.158 1.00 75.00 104 ASP A C 1
ATOM 824 O O . ASP A 1 104 ? 1.316 16.475 -2.807 1.00 75.00 104 ASP A O 1
ATOM 828 N N . ASP A 1 105 ? 0.804 18.078 -4.283 1.00 84.62 105 ASP A N 1
ATOM 829 C CA . ASP A 1 105 ? 0.096 17.192 -5.204 1.00 84.62 105 ASP A CA 1
ATOM 830 C C . ASP A 1 105 ? 1.071 16.360 -6.059 1.00 84.62 105 ASP A C 1
ATOM 832 O O . ASP A 1 105 ? 1.090 16.431 -7.290 1.00 84.62 105 ASP A O 1
ATOM 836 N N . PHE A 1 106 ? 1.913 15.568 -5.387 1.00 88.19 106 PHE A N 1
ATOM 837 C CA . PHE A 1 106 ? 2.964 14.746 -5.986 1.00 88.19 106 PHE A CA 1
ATOM 838 C C . PHE A 1 106 ? 2.449 13.919 -7.175 1.00 88.19 106 PHE A C 1
ATOM 840 O O . PHE A 1 106 ? 3.012 13.965 -8.269 1.00 88.19 106 PHE A O 1
ATOM 847 N N . PHE A 1 107 ? 1.327 13.222 -6.976 1.00 91.38 107 PHE A N 1
ATOM 848 C CA . PHE A 1 107 ? 0.719 12.331 -7.967 1.00 91.38 107 PHE A CA 1
ATOM 849 C C . PHE A 1 107 ? 0.006 13.070 -9.117 1.00 91.38 107 PHE A C 1
ATOM 851 O O . PHE A 1 107 ? -0.336 12.467 -10.140 1.00 91.38 107 PHE A O 1
ATOM 858 N N . GLY A 1 108 ? -0.226 14.378 -8.983 1.00 88.69 108 GLY A N 1
ATOM 859 C CA . GLY A 1 108 ? -0.722 15.239 -10.055 1.00 88.69 108 GLY A CA 1
ATOM 860 C C . GLY A 1 108 ? 0.367 15.707 -11.025 1.00 88.69 108 GLY A C 1
ATOM 861 O O . GLY A 1 108 ? 0.059 16.049 -12.173 1.00 88.69 108 GLY A O 1
ATOM 862 N N . HIS A 1 109 ? 1.641 15.695 -10.614 1.00 89.88 109 HIS A N 1
ATOM 863 C CA . HIS A 1 109 ? 2.730 16.255 -11.415 1.00 89.88 109 HIS A CA 1
ATOM 864 C C . HIS A 1 109 ? 3.040 15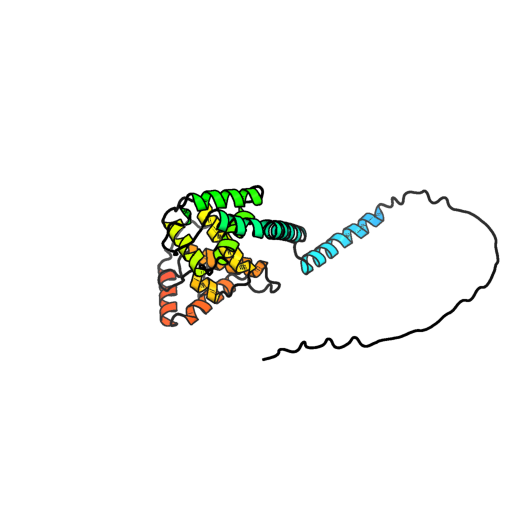.449 -12.686 1.00 89.88 109 HIS A C 1
ATOM 866 O O . HIS A 1 109 ? 3.054 14.217 -12.713 1.00 89.88 109 HIS A O 1
ATOM 872 N N . LYS A 1 110 ? 3.377 16.176 -13.761 1.00 91.44 110 LYS A N 1
ATOM 873 C CA . LYS A 1 110 ? 3.806 15.599 -15.047 1.00 91.44 110 LYS A CA 1
ATOM 874 C C . LYS A 1 110 ? 5.048 14.717 -14.901 1.00 91.44 110 LYS A C 1
ATOM 876 O O . LYS A 1 110 ? 5.084 13.642 -15.483 1.00 91.44 110 LYS A O 1
ATOM 881 N N . THR A 1 111 ? 6.017 15.152 -14.101 1.00 91.75 111 THR A N 1
ATOM 882 C CA . THR A 1 111 ? 7.265 14.416 -13.855 1.00 91.75 111 THR A CA 1
ATOM 883 C C . THR A 1 111 ? 7.014 13.078 -13.168 1.00 91.75 111 THR A C 1
ATOM 885 O O . THR A 1 111 ? 7.652 12.092 -13.523 1.00 91.75 111 THR A O 1
ATOM 888 N N . TYR A 1 112 ? 6.057 13.013 -12.231 1.00 92.69 112 TYR A N 1
ATOM 889 C CA . TYR A 1 112 ? 5.665 11.747 -11.607 1.00 92.69 112 TYR A CA 1
ATOM 890 C C . TYR A 1 112 ? 5.079 10.800 -12.653 1.00 92.69 112 TYR A C 1
ATOM 892 O O . TYR A 1 112 ? 5.468 9.640 -12.720 1.00 92.69 112 TYR A O 1
ATOM 900 N N . ARG A 1 113 ? 4.188 11.306 -13.511 1.00 93.62 113 ARG A N 1
ATOM 901 C CA . ARG A 1 113 ? 3.558 10.505 -14.567 1.00 93.62 113 ARG A CA 1
ATOM 902 C C . ARG A 1 113 ? 4.568 9.957 -15.575 1.00 93.62 113 ARG A C 1
ATOM 904 O O . ARG A 1 113 ? 4.442 8.814 -15.995 1.00 93.62 113 ARG A O 1
ATOM 911 N N . GLU A 1 114 ? 5.538 10.771 -15.980 1.00 95.25 114 GLU A N 1
ATOM 912 C CA . GLU A 1 114 ? 6.616 10.350 -16.885 1.00 95.25 114 GLU A CA 1
ATOM 913 C C . GLU A 1 114 ? 7.435 9.220 -16.259 1.00 95.25 114 GLU A C 1
ATOM 915 O O . GLU A 1 114 ? 7.536 8.145 -16.845 1.00 95.25 114 GLU A O 1
ATOM 920 N N . TRP A 1 115 ? 7.884 9.405 -15.017 1.00 96.69 115 TRP A N 1
ATOM 921 C CA . TRP A 1 115 ? 8.597 8.363 -14.285 1.00 96.69 115 TRP A CA 1
ATOM 922 C C . TRP A 1 115 ? 7.756 7.093 -14.082 1.00 96.69 115 TRP A C 1
ATOM 924 O O . TRP A 1 115 ? 8.240 6.000 -14.349 1.00 96.69 115 TRP A O 1
ATOM 934 N N . ALA A 1 116 ? 6.491 7.203 -13.669 1.00 95.88 116 ALA A N 1
ATOM 935 C CA . ALA A 1 116 ? 5.617 6.046 -13.464 1.00 95.88 116 ALA A CA 1
ATOM 936 C C . ALA A 1 116 ? 5.405 5.235 -14.759 1.00 95.88 116 ALA A C 1
ATOM 938 O O . ALA A 1 116 ? 5.383 4.003 -14.723 1.00 95.88 116 ALA A O 1
ATOM 939 N N . ASN A 1 117 ? 5.319 5.906 -15.913 1.00 96.25 117 ASN A N 1
ATOM 940 C CA . ASN A 1 117 ? 5.254 5.246 -17.219 1.00 96.25 117 ASN A CA 1
ATOM 941 C C . ASN A 1 117 ? 6.568 4.538 -17.585 1.00 96.25 117 ASN A C 1
ATOM 943 O O . ASN A 1 117 ? 6.541 3.434 -18.139 1.00 96.25 117 ASN A O 1
ATOM 947 N N . ASP A 1 118 ? 7.714 5.139 -17.261 1.00 97.06 118 ASP A N 1
ATOM 948 C CA . ASP A 1 118 ? 9.014 4.489 -17.438 1.00 97.06 118 ASP A CA 1
ATOM 949 C C . ASP A 1 118 ? 9.111 3.232 -16.571 1.00 97.06 118 ASP A C 1
ATOM 951 O O . ASP A 1 118 ? 9.521 2.181 -17.065 1.00 97.06 118 ASP A O 1
ATOM 955 N N . VAL A 1 119 ? 8.667 3.300 -15.311 1.00 97.44 119 VAL A N 1
ATOM 956 C CA . VAL A 1 119 ? 8.616 2.139 -14.411 1.00 97.44 119 VAL A CA 1
ATOM 957 C C . VAL A 1 119 ? 7.742 1.035 -15.002 1.00 97.44 119 VAL A C 1
ATOM 959 O O . VAL A 1 119 ? 8.199 -0.101 -15.124 1.00 97.44 119 VAL A O 1
ATOM 962 N N . LEU A 1 120 ? 6.529 1.354 -15.461 1.00 96.31 120 LEU A N 1
ATOM 963 C CA . LEU A 1 120 ? 5.653 0.375 -16.112 1.00 96.31 120 LEU A CA 1
ATOM 964 C C . LEU A 1 120 ? 6.327 -0.286 -17.327 1.00 96.31 120 LEU A C 1
ATOM 966 O O . LEU A 1 120 ? 6.216 -1.496 -17.529 1.00 96.31 120 LEU A O 1
ATOM 970 N N . THR A 1 121 ? 7.084 0.490 -18.105 1.00 96.38 121 THR A N 1
ATOM 971 C CA . THR A 1 121 ? 7.852 -0.014 -19.252 1.00 96.38 121 THR A CA 1
ATOM 972 C C . THR A 1 121 ? 8.991 -0.944 -18.819 1.00 96.38 121 THR A C 1
ATOM 974 O O . THR A 1 121 ? 9.211 -1.976 -19.455 1.00 96.38 121 THR A O 1
ATOM 977 N N . MET A 1 122 ? 9.695 -0.638 -17.720 1.00 94.69 122 MET A N 1
ATOM 978 C CA . MET A 1 122 ? 10.739 -1.514 -17.154 1.00 94.69 122 MET A CA 1
ATOM 979 C C . MET A 1 122 ? 10.185 -2.884 -16.747 1.00 94.69 122 MET A C 1
ATOM 981 O O . MET A 1 122 ? 10.882 -3.889 -16.878 1.00 94.69 122 MET A O 1
ATOM 985 N N . PHE A 1 123 ? 8.924 -2.920 -16.317 1.00 94.88 123 PHE A N 1
ATOM 986 C CA . PHE A 1 123 ? 8.201 -4.132 -15.933 1.00 94.88 123 PHE A CA 1
ATOM 987 C C . PHE A 1 123 ? 7.326 -4.710 -17.051 1.00 94.88 123 PHE A C 1
ATOM 989 O O . PHE A 1 123 ? 6.435 -5.507 -16.784 1.00 94.88 123 PHE A O 1
ATOM 996 N N . GLN A 1 124 ? 7.582 -4.346 -18.314 1.00 93.31 124 GLN A N 1
ATOM 997 C CA . GLN A 1 124 ? 6.893 -4.905 -19.488 1.00 93.31 124 GLN A CA 1
ATOM 998 C C . GLN A 1 124 ? 5.357 -4.767 -19.440 1.00 93.31 124 GLN A C 1
ATOM 1000 O O . GLN A 1 124 ? 4.640 -5.571 -20.032 1.00 93.31 124 GLN A O 1
ATOM 1005 N N . GLY A 1 125 ? 4.844 -3.744 -18.753 1.00 90.94 125 GLY A N 1
ATOM 1006 C CA . GLY A 1 125 ? 3.407 -3.537 -18.575 1.00 90.94 125 GLY A CA 1
ATOM 1007 C C . GLY A 1 125 ? 2.788 -4.276 -17.384 1.00 90.94 125 GLY A C 1
ATOM 1008 O O . GLY A 1 125 ? 1.577 -4.170 -17.195 1.00 90.94 125 GLY A O 1
ATOM 1009 N N . ASP A 1 126 ? 3.571 -4.991 -16.569 1.00 92.69 126 ASP A N 1
ATOM 1010 C CA . ASP A 1 126 ? 3.085 -5.573 -15.315 1.00 92.69 126 ASP A CA 1
ATOM 1011 C C . ASP A 1 126 ? 2.815 -4.465 -14.287 1.00 92.69 126 ASP A C 1
ATOM 1013 O O . ASP A 1 126 ? 3.719 -3.949 -13.623 1.00 92.69 126 ASP A O 1
ATOM 1017 N N . HIS A 1 127 ? 1.541 -4.092 -14.175 1.00 92.75 127 HIS A N 1
ATOM 1018 C CA . HIS A 1 127 ? 1.081 -3.042 -13.273 1.00 92.75 127 HIS A CA 1
ATOM 1019 C C . HIS A 1 127 ? 1.344 -3.356 -11.799 1.00 92.75 127 HIS A C 1
ATOM 1021 O O . HIS A 1 127 ? 1.704 -2.447 -11.053 1.00 92.75 127 HIS A O 1
ATOM 1027 N N . VAL A 1 128 ? 1.199 -4.617 -11.381 1.00 91.62 128 VAL A N 1
ATOM 1028 C CA . VAL A 1 128 ? 1.302 -5.002 -9.967 1.00 91.62 128 VAL A CA 1
ATOM 1029 C C . VAL A 1 128 ? 2.747 -4.865 -9.498 1.00 91.62 128 VAL A C 1
ATOM 1031 O O . VAL A 1 128 ? 3.017 -4.234 -8.474 1.00 91.62 128 VAL A O 1
ATOM 1034 N N . VAL A 1 129 ? 3.696 -5.399 -10.273 1.00 91.81 129 VAL A N 1
ATOM 1035 C CA . VAL A 1 129 ? 5.126 -5.290 -9.942 1.00 91.81 129 VAL A CA 1
ATOM 1036 C C . VAL A 1 129 ? 5.601 -3.838 -10.057 1.00 91.81 129 VAL A C 1
ATOM 1038 O O . VAL A 1 129 ? 6.357 -3.374 -9.202 1.00 91.81 129 VAL A O 1
ATOM 1041 N N . ALA A 1 130 ? 5.116 -3.088 -11.054 1.00 96.12 130 ALA A N 1
ATOM 1042 C CA . ALA A 1 130 ? 5.450 -1.675 -11.222 1.00 96.12 130 ALA A CA 1
ATOM 1043 C C . ALA A 1 130 ? 4.986 -0.805 -10.042 1.00 96.12 130 ALA A C 1
ATOM 1045 O O . ALA A 1 130 ? 5.759 0.006 -9.535 1.00 96.12 130 ALA A O 1
ATOM 1046 N N . GLN A 1 131 ? 3.750 -0.980 -9.569 1.00 96.00 131 GLN A N 1
ATOM 1047 C CA . GLN A 1 131 ? 3.221 -0.233 -8.422 1.00 96.00 131 GLN A CA 1
ATOM 1048 C C . GLN A 1 131 ? 3.971 -0.568 -7.136 1.00 96.00 131 GLN A C 1
ATOM 1050 O O . GLN A 1 131 ? 4.314 0.335 -6.372 1.00 96.00 131 GLN A O 1
ATOM 1055 N N . TYR A 1 132 ? 4.305 -1.844 -6.931 1.00 94.94 132 TYR A N 1
ATOM 1056 C CA . TYR A 1 132 ? 5.135 -2.257 -5.805 1.00 94.94 132 TYR A CA 1
ATOM 1057 C C . TYR A 1 132 ? 6.522 -1.599 -5.850 1.00 94.94 132 TYR A C 1
ATOM 1059 O O . TYR A 1 132 ? 6.993 -1.081 -4.839 1.00 94.94 132 TYR A O 1
ATOM 1067 N N . ALA A 1 133 ? 7.155 -1.553 -7.027 1.00 95.56 133 ALA A N 1
ATOM 1068 C CA . ALA A 1 133 ? 8.439 -0.882 -7.222 1.00 95.56 133 ALA A CA 1
ATOM 1069 C C . ALA A 1 133 ? 8.362 0.627 -6.943 1.00 95.56 133 ALA A C 1
ATOM 1071 O O . ALA A 1 133 ? 9.271 1.175 -6.317 1.00 95.56 133 ALA A O 1
ATOM 1072 N N . ILE A 1 134 ? 7.271 1.286 -7.358 1.00 95.75 134 ILE A N 1
ATOM 1073 C CA . ILE A 1 134 ? 7.004 2.699 -7.051 1.00 95.75 134 ILE A CA 1
ATOM 1074 C C . ILE A 1 134 ? 6.925 2.900 -5.539 1.00 95.75 134 ILE A C 1
ATOM 1076 O O . ILE A 1 134 ? 7.657 3.735 -5.015 1.00 95.75 134 ILE A O 1
ATOM 1080 N N . ILE A 1 135 ? 6.093 2.134 -4.824 1.00 95.12 135 ILE A N 1
ATOM 1081 C CA . ILE A 1 135 ? 5.976 2.256 -3.363 1.00 95.12 135 ILE A CA 1
ATOM 1082 C C . ILE A 1 135 ? 7.315 1.993 -2.676 1.00 95.12 135 ILE A C 1
ATOM 1084 O O . ILE A 1 135 ? 7.717 2.765 -1.809 1.00 95.12 135 ILE A O 1
ATOM 1088 N N . LEU A 1 136 ? 8.034 0.951 -3.097 1.00 93.31 136 LEU A N 1
ATOM 1089 C CA . LEU A 1 136 ? 9.352 0.631 -2.562 1.00 93.31 136 LEU A CA 1
ATOM 1090 C C . LEU A 1 136 ? 10.327 1.805 -2.724 1.00 93.31 136 LEU A C 1
ATOM 1092 O O . LEU A 1 136 ? 11.079 2.094 -1.797 1.00 93.31 136 LEU A O 1
ATOM 1096 N N . THR A 1 137 ? 10.322 2.495 -3.867 1.00 93.44 137 THR A N 1
ATOM 1097 C CA . THR A 1 137 ? 11.115 3.720 -4.043 1.00 93.44 137 THR A CA 1
ATOM 1098 C C . THR A 1 137 ? 10.621 4.821 -3.116 1.00 93.44 137 THR A C 1
ATOM 1100 O O . THR A 1 137 ? 11.403 5.320 -2.314 1.00 93.44 137 THR A O 1
ATOM 1103 N N . LEU A 1 138 ? 9.330 5.167 -3.161 1.00 91.75 138 LEU A N 1
ATOM 1104 C CA . LEU A 1 138 ? 8.774 6.280 -2.385 1.00 91.75 138 LEU A CA 1
ATOM 1105 C C . LEU A 1 138 ? 9.041 6.137 -0.878 1.00 91.75 138 LEU A C 1
ATOM 1107 O O . LEU A 1 138 ? 9.373 7.129 -0.240 1.00 91.75 138 LEU A O 1
ATOM 1111 N N . THR A 1 139 ? 8.950 4.921 -0.331 1.00 90.12 139 THR A N 1
ATOM 1112 C CA . THR A 1 139 ? 9.209 4.641 1.092 1.00 90.12 139 THR A CA 1
ATOM 1113 C C . THR A 1 139 ? 10.699 4.675 1.462 1.00 90.12 139 THR A C 1
ATOM 1115 O O . THR A 1 139 ? 11.053 4.958 2.606 1.00 90.12 139 THR A O 1
ATOM 1118 N N . ASN A 1 140 ? 11.598 4.353 0.527 1.00 86.38 140 ASN A N 1
ATOM 1119 C CA . ASN A 1 140 ? 13.042 4.347 0.792 1.00 86.38 140 ASN A CA 1
ATOM 1120 C C . ASN A 1 140 ? 13.700 5.716 0.581 1.00 86.38 140 ASN A C 1
ATOM 1122 O O . ASN A 1 140 ? 14.789 5.963 1.102 1.00 86.38 140 ASN A O 1
ATOM 1126 N N . GLU A 1 141 ? 13.067 6.601 -0.183 1.00 82.88 141 GLU A N 1
ATOM 1127 C CA . GLU A 1 141 ? 13.602 7.927 -0.458 1.00 82.88 141 GLU A CA 1
ATOM 1128 C C . GLU A 1 141 ? 13.590 8.820 0.793 1.00 82.88 141 GLU A C 1
ATOM 1130 O O . GLU A 1 141 ? 12.626 8.857 1.558 1.00 82.88 141 GLU A O 1
ATOM 1135 N N . HIS A 1 142 ? 14.693 9.559 0.983 1.00 55.81 142 HIS A N 1
ATOM 1136 C CA . HIS A 1 142 ? 15.205 10.144 2.240 1.00 55.81 142 HIS A CA 1
ATOM 1137 C C . HIS A 1 142 ? 14.262 11.019 3.098 1.00 55.81 142 HIS A C 1
ATOM 1139 O O . HIS A 1 142 ? 14.666 11.467 4.172 1.00 55.81 142 HIS A O 1
ATOM 1145 N N . PHE A 1 143 ? 13.028 11.269 2.668 1.00 55.06 143 PHE A N 1
ATOM 1146 C CA . PHE A 1 143 ? 12.077 12.151 3.342 1.00 55.06 143 PHE A CA 1
ATOM 1147 C C . PHE A 1 143 ? 10.727 11.497 3.670 1.00 55.06 143 PHE A C 1
ATOM 1149 O O . PHE A 1 143 ? 9.913 12.142 4.330 1.00 55.06 143 PHE A O 1
ATOM 1156 N N . HIS A 1 144 ? 10.488 10.236 3.281 1.00 61.97 144 HIS A N 1
ATOM 1157 C CA . HIS A 1 144 ? 9.158 9.621 3.379 1.00 61.97 144 HIS A CA 1
ATOM 1158 C C . HIS A 1 144 ? 9.229 8.204 3.928 1.00 61.97 144 HIS A C 1
ATOM 1160 O O . HIS A 1 144 ? 9.232 7.231 3.191 1.00 61.97 144 HIS A O 1
ATOM 1166 N N . ALA A 1 145 ? 9.223 8.088 5.256 1.00 78.88 145 ALA A N 1
ATOM 1167 C CA . ALA A 1 145 ? 8.845 6.833 5.900 1.00 78.88 145 ALA A CA 1
ATOM 1168 C C . ALA A 1 145 ? 7.406 6.446 5.499 1.00 78.88 145 ALA A C 1
ATOM 1170 O O . ALA A 1 145 ? 6.642 7.289 5.026 1.00 78.88 145 ALA A O 1
ATOM 1171 N N . ASP A 1 146 ? 6.998 5.206 5.762 1.00 86.25 146 ASP A N 1
ATOM 1172 C CA . ASP A 1 146 ? 5.685 4.649 5.397 1.00 86.25 146 ASP A CA 1
ATOM 1173 C C . ASP A 1 146 ? 4.483 5.579 5.654 1.00 86.25 146 ASP A C 1
ATOM 1175 O O . ASP A 1 146 ? 3.583 5.699 4.821 1.00 86.25 146 ASP A O 1
ATOM 1179 N N . MET A 1 147 ? 4.501 6.308 6.776 1.00 86.94 147 MET A N 1
ATOM 1180 C CA . MET A 1 147 ? 3.473 7.292 7.137 1.00 86.94 147 MET A CA 1
ATOM 1181 C C . MET A 1 147 ? 3.361 8.459 6.139 1.00 86.94 147 MET A C 1
ATOM 1183 O O . MET A 1 147 ? 2.256 8.928 5.859 1.00 86.94 147 MET A O 1
ATOM 1187 N N . GLY A 1 148 ? 4.488 8.942 5.610 1.00 87.44 148 GLY A N 1
ATOM 1188 C CA . GLY A 1 148 ? 4.534 10.041 4.644 1.00 87.44 148 GLY A CA 1
ATOM 1189 C C . GLY A 1 148 ? 3.898 9.638 3.319 1.00 87.44 148 GLY A C 1
ATOM 1190 O O . GLY A 1 148 ? 2.961 10.295 2.865 1.00 87.44 148 GLY A O 1
ATOM 1191 N N . VAL A 1 149 ? 4.320 8.494 2.768 1.00 90.38 149 VAL A N 1
ATOM 1192 C CA . VAL A 1 149 ? 3.747 7.932 1.531 1.00 90.38 149 VAL A CA 1
ATOM 1193 C C . VAL A 1 149 ? 2.248 7.680 1.694 1.00 90.38 149 VAL A C 1
ATOM 1195 O O . VAL A 1 149 ? 1.457 8.041 0.822 1.00 90.38 149 VAL A O 1
ATOM 1198 N N . ARG A 1 150 ? 1.835 7.125 2.841 1.00 91.00 150 ARG A N 1
ATOM 1199 C CA . ARG A 1 150 ? 0.421 6.891 3.154 1.00 91.00 150 ARG A CA 1
ATOM 1200 C C . ARG A 1 150 ? -0.399 8.183 3.143 1.00 91.00 150 ARG A C 1
ATOM 1202 O O . ARG A 1 150 ? -1.438 8.240 2.490 1.00 91.00 150 ARG A O 1
ATOM 1209 N N . SER A 1 151 ? 0.088 9.222 3.818 1.00 88.81 151 SER A N 1
ATOM 1210 C CA . SER A 1 151 ? -0.596 10.522 3.890 1.00 88.81 151 SER A CA 1
ATOM 1211 C C . SER A 1 151 ? -0.755 11.159 2.504 1.00 88.81 151 SER A C 1
ATOM 1213 O O . SER A 1 151 ? -1.805 11.718 2.184 1.00 88.81 151 SER A O 1
ATOM 1215 N N . MET A 1 152 ? 0.264 11.033 1.647 1.00 89.31 152 MET A N 1
ATOM 1216 C CA . MET A 1 152 ? 0.198 11.518 0.266 1.00 89.31 152 MET A CA 1
ATOM 1217 C C . MET A 1 152 ? -0.851 10.768 -0.559 1.00 89.31 152 MET A C 1
ATOM 1219 O O . MET A 1 152 ? -1.598 11.397 -1.307 1.00 89.31 152 MET A O 1
ATOM 1223 N N . LEU A 1 153 ? -0.916 9.437 -0.434 1.00 91.75 153 LEU A N 1
ATOM 1224 C CA . LEU A 1 153 ? -1.905 8.616 -1.140 1.00 91.75 153 LEU A CA 1
ATOM 1225 C C . LEU A 1 153 ? -3.328 8.943 -0.686 1.00 91.75 153 LEU A C 1
ATOM 1227 O O . LEU A 1 153 ? -4.204 9.143 -1.523 1.00 91.75 153 LEU A O 1
ATOM 1231 N N . GLU A 1 154 ? -3.560 9.072 0.621 1.00 89.56 154 GLU A N 1
ATOM 1232 C CA . GLU A 1 154 ? -4.869 9.446 1.169 1.00 89.56 154 GLU A CA 1
ATOM 1233 C C . GLU A 1 154 ? -5.342 10.801 0.621 1.00 89.56 154 GLU A C 1
ATOM 1235 O O . GLU A 1 154 ? -6.478 10.940 0.144 1.00 89.56 154 GLU A O 1
ATOM 1240 N N . LYS A 1 155 ? -4.438 11.787 0.606 1.00 89.38 155 LYS A N 1
ATOM 1241 C CA . LYS A 1 155 ? -4.704 13.100 0.019 1.00 89.38 155 LYS A CA 1
ATOM 1242 C C . LYS A 1 155 ? -4.999 13.001 -1.477 1.00 89.38 155 LYS A C 1
ATOM 1244 O O . LYS A 1 155 ? -5.985 13.571 -1.942 1.00 89.38 155 LYS A O 1
ATOM 1249 N N . ALA A 1 156 ? -4.182 12.272 -2.231 1.00 91.38 156 ALA A N 1
ATOM 1250 C CA . ALA A 1 156 ? -4.346 12.135 -3.673 1.00 91.38 156 ALA A CA 1
ATOM 1251 C C . ALA A 1 156 ? -5.644 11.414 -4.048 1.00 91.38 156 ALA A C 1
ATOM 1253 O O . ALA A 1 156 ? -6.320 11.846 -4.976 1.00 91.38 156 ALA A O 1
ATOM 1254 N N . ILE A 1 157 ? -6.037 10.369 -3.315 1.00 90.62 157 ILE A N 1
ATOM 1255 C CA . ILE A 1 157 ? -7.310 9.663 -3.529 1.00 90.62 157 ILE A CA 1
ATOM 1256 C C . ILE A 1 157 ? -8.491 10.598 -3.260 1.00 90.62 157 ILE A C 1
ATOM 1258 O O . ILE A 1 157 ? -9.477 10.576 -3.993 1.00 90.62 157 ILE A O 1
ATOM 1262 N N . THR A 1 158 ? -8.374 11.473 -2.261 1.00 89.56 158 THR A N 1
ATOM 1263 C CA . THR A 1 158 ? -9.392 12.495 -1.980 1.00 89.56 158 THR A CA 1
ATOM 1264 C C . THR A 1 158 ? -9.481 13.538 -3.100 1.00 89.56 158 THR A C 1
ATOM 1266 O O . THR A 1 158 ? -10.579 13.937 -3.484 1.00 89.56 158 THR A O 1
ATOM 1269 N N . LEU A 1 159 ? -8.341 13.968 -3.653 1.00 90.81 159 LEU A N 1
ATOM 1270 C CA . LEU A 1 159 ? -8.286 14.920 -4.771 1.00 90.81 159 LEU A CA 1
ATOM 1271 C C . LEU A 1 159 ? -8.735 14.297 -6.103 1.00 90.81 159 LEU A C 1
ATOM 1273 O O . LEU A 1 159 ? -9.322 14.981 -6.942 1.00 90.81 159 LEU A O 1
ATOM 1277 N N . TYR A 1 160 ? -8.483 13.001 -6.295 1.00 91.62 160 TYR A N 1
ATOM 1278 C CA . TYR A 1 160 ? -8.692 12.281 -7.549 1.00 91.62 160 TYR A CA 1
ATOM 1279 C C . TYR A 1 160 ? -9.418 10.937 -7.358 1.00 91.62 160 TYR A C 1
ATOM 1281 O O . TYR A 1 160 ? -8.889 9.889 -7.736 1.00 91.62 160 TYR A O 1
ATOM 1289 N N . PRO A 1 161 ? -10.665 10.929 -6.858 1.00 85.81 161 PRO A N 1
ATOM 1290 C CA . PRO A 1 161 ? -11.362 9.702 -6.452 1.00 85.81 161 PRO A CA 1
ATOM 1291 C C . PRO A 1 161 ? -11.654 8.715 -7.595 1.00 85.81 161 PRO A C 1
ATOM 1293 O O . PRO A 1 161 ? -11.972 7.558 -7.349 1.00 85.81 161 PRO A O 1
ATOM 1296 N N . ILE A 1 162 ? -11.547 9.151 -8.854 1.00 88.44 162 ILE A N 1
ATOM 1297 C CA . ILE A 1 162 ? -11.763 8.309 -10.043 1.00 88.44 162 ILE A CA 1
ATOM 1298 C C . ILE A 1 162 ? -10.478 7.658 -10.579 1.00 88.44 162 ILE A C 1
ATOM 1300 O O . ILE A 1 162 ? -10.531 6.868 -11.522 1.00 88.44 162 ILE A O 1
ATOM 1304 N N . LYS A 1 163 ? -9.309 8.004 -10.026 1.00 90.19 163 LYS A N 1
ATOM 1305 C CA . LYS A 1 163 ? -8.023 7.475 -10.482 1.00 90.19 163 LYS A CA 1
ATOM 1306 C C . LYS A 1 163 ? -7.743 6.117 -9.844 1.00 90.19 163 LYS A C 1
ATOM 1308 O O . LYS A 1 163 ? -7.191 6.042 -8.750 1.00 90.19 163 LYS A O 1
ATOM 1313 N N . ARG A 1 164 ? -8.067 5.046 -10.574 1.00 90.06 164 ARG A N 1
ATOM 1314 C CA . ARG A 1 164 ? -7.783 3.662 -10.156 1.00 90.06 164 ARG A CA 1
ATOM 1315 C C . ARG A 1 164 ? -6.308 3.441 -9.792 1.00 90.06 164 ARG A C 1
ATOM 1317 O O . ARG A 1 164 ? -6.046 2.793 -8.793 1.00 90.06 164 ARG A O 1
ATOM 1324 N N . GLU A 1 165 ? -5.376 4.076 -10.506 1.00 91.56 165 GLU A N 1
ATOM 1325 C CA . GLU A 1 165 ? -3.933 3.981 -10.223 1.00 91.56 165 GLU A CA 1
ATOM 1326 C C . GLU A 1 165 ? -3.560 4.307 -8.765 1.00 91.56 165 GLU A C 1
ATOM 1328 O O . GLU A 1 165 ? -2.617 3.731 -8.235 1.00 91.56 165 GLU A O 1
ATOM 1333 N N . LEU A 1 166 ? -4.299 5.203 -8.099 1.00 93.44 166 LEU A N 1
ATOM 1334 C CA . LEU A 1 166 ? -4.029 5.579 -6.709 1.00 93.44 166 LEU A CA 1
ATOM 1335 C C . LEU A 1 166 ? -4.527 4.529 -5.714 1.00 93.44 166 LEU A C 1
ATOM 1337 O O . LEU A 1 166 ? -3.893 4.326 -4.684 1.00 93.44 166 LEU A O 1
ATOM 1341 N N . VAL A 1 167 ? -5.644 3.870 -6.031 1.00 91.62 167 VAL A N 1
ATOM 1342 C CA . VAL A 1 167 ? -6.162 2.740 -5.246 1.00 91.62 167 VAL A CA 1
ATOM 1343 C C . VAL A 1 167 ? -5.206 1.560 -5.373 1.00 91.62 167 VAL A C 1
ATOM 1345 O O . VAL A 1 167 ? -4.823 0.967 -4.374 1.00 91.62 167 VAL A O 1
ATOM 1348 N N . ASP A 1 168 ? -4.722 1.293 -6.583 1.00 93.75 168 ASP A N 1
ATOM 1349 C CA . ASP A 1 168 ? -3.779 0.202 -6.795 1.00 93.75 168 ASP A CA 1
ATOM 1350 C C . ASP A 1 168 ? -2.424 0.457 -6.083 1.00 93.75 168 ASP A C 1
ATOM 1352 O O . ASP A 1 168 ? -1.799 -0.464 -5.561 1.00 93.75 168 ASP A O 1
ATOM 1356 N N . LEU A 1 169 ? -1.965 1.716 -6.006 1.00 95.75 169 LEU A N 1
ATOM 1357 C CA . LEU A 1 169 ? -0.783 2.092 -5.211 1.00 95.75 169 LEU A CA 1
ATOM 1358 C C . LEU A 1 169 ? -1.013 1.942 -3.702 1.00 95.75 169 LEU A C 1
ATOM 1360 O O . LEU A 1 169 ? -0.087 1.593 -2.970 1.00 95.75 169 LEU A O 1
ATOM 1364 N N . GLU A 1 170 ? -2.229 2.205 -3.232 1.00 93.75 170 GLU A N 1
ATOM 1365 C CA . GLU A 1 170 ? -2.631 1.956 -1.850 1.00 93.75 170 GLU A CA 1
ATOM 1366 C C . GLU A 1 170 ? -2.606 0.452 -1.527 1.00 93.75 170 GLU A C 1
ATOM 1368 O O . GLU A 1 170 ? -2.019 0.060 -0.518 1.00 93.75 170 GLU A O 1
ATOM 1373 N N . ASP A 1 171 ? -3.121 -0.397 -2.416 1.00 93.69 171 ASP A N 1
ATOM 1374 C CA . ASP A 1 171 ? -3.044 -1.856 -2.275 1.00 93.69 171 ASP A CA 1
ATOM 1375 C C . ASP A 1 171 ? -1.588 -2.354 -2.316 1.00 93.69 171 ASP A C 1
ATOM 1377 O O . ASP A 1 171 ? -1.173 -3.186 -1.500 1.00 93.69 171 ASP A O 1
ATOM 1381 N N . ALA A 1 172 ? -0.764 -1.793 -3.207 1.00 95.31 172 ALA A N 1
ATOM 1382 C CA . ALA A 1 172 ? 0.667 -2.083 -3.259 1.00 95.31 172 ALA A CA 1
ATOM 1383 C C . ALA A 1 172 ? 1.390 -1.679 -1.962 1.00 95.31 172 ALA A C 1
ATOM 1385 O O . ALA A 1 172 ? 2.305 -2.381 -1.529 1.00 95.31 172 ALA A O 1
ATOM 1386 N N . GLN A 1 173 ? 0.967 -0.592 -1.306 1.00 95.44 173 GLN A N 1
ATOM 1387 C CA . GLN A 1 173 ? 1.493 -0.179 -0.004 1.00 95.44 173 GLN A CA 1
ATOM 1388 C C . GLN A 1 173 ? 1.136 -1.165 1.110 1.00 95.44 173 GLN A C 1
ATOM 1390 O O . GLN A 1 173 ? 2.007 -1.521 1.907 1.00 95.44 173 GLN A O 1
ATOM 1395 N N . ILE A 1 174 ? -0.100 -1.666 1.131 1.00 95.12 174 ILE A N 1
ATOM 1396 C CA . ILE A 1 174 ? -0.518 -2.716 2.068 1.00 95.12 174 ILE A CA 1
ATOM 1397 C C . ILE A 1 174 ? 0.320 -3.984 1.879 1.00 95.12 174 ILE A C 1
ATOM 1399 O O . ILE A 1 174 ? 0.845 -4.536 2.851 1.00 95.12 174 ILE A O 1
ATOM 1403 N N . LYS A 1 175 ? 0.503 -4.410 0.624 1.00 92.56 175 LYS A N 1
ATOM 1404 C CA . LYS A 1 175 ? 1.346 -5.561 0.288 1.00 92.56 175 LYS A CA 1
ATOM 1405 C C . LYS A 1 175 ? 2.795 -5.347 0.727 1.00 92.56 175 LYS A C 1
ATOM 1407 O O . LYS A 1 175 ? 3.375 -6.231 1.345 1.00 92.56 175 LYS A O 1
ATOM 1412 N N . TYR A 1 176 ? 3.361 -4.169 0.467 1.00 92.56 176 TYR A N 1
ATOM 1413 C CA . TYR A 1 176 ? 4.722 -3.828 0.883 1.00 92.56 176 TYR A CA 1
ATOM 1414 C C . TYR A 1 176 ? 4.909 -3.952 2.401 1.00 92.56 176 TYR A C 1
ATOM 1416 O O . TYR A 1 176 ? 5.894 -4.534 2.857 1.00 92.56 176 TYR A O 1
ATOM 1424 N N . TRP A 1 177 ? 3.955 -3.466 3.199 1.00 93.94 177 TRP A N 1
ATOM 1425 C CA . TRP A 1 177 ? 4.013 -3.614 4.655 1.00 93.94 177 TRP A CA 1
ATOM 1426 C C . TRP A 1 177 ? 3.936 -5.069 5.108 1.00 93.94 177 TRP A C 1
ATOM 1428 O O . TRP A 1 177 ? 4.666 -5.457 6.021 1.00 93.94 177 TRP A O 1
ATOM 1438 N N . ALA A 1 178 ? 3.081 -5.871 4.473 1.00 90.62 178 ALA A N 1
ATOM 1439 C CA . ALA A 1 178 ? 2.965 -7.296 4.757 1.00 90.62 178 ALA A CA 1
ATOM 1440 C C . ALA A 1 178 ? 4.253 -8.061 4.407 1.00 90.62 178 ALA A C 1
ATOM 1442 O O . ALA A 1 178 ? 4.774 -8.794 5.245 1.00 90.62 178 ALA A O 1
ATOM 1443 N N . ASP A 1 179 ? 4.804 -7.845 3.210 1.00 86.88 179 ASP A N 1
ATOM 1444 C CA . ASP A 1 179 ? 6.029 -8.493 2.717 1.00 86.88 179 ASP A CA 1
ATOM 1445 C C . ASP A 1 179 ? 7.268 -8.099 3.549 1.00 86.88 179 ASP A C 1
ATOM 1447 O O . ASP A 1 179 ? 8.227 -8.864 3.664 1.00 86.88 179 ASP A O 1
ATOM 1451 N N . LYS A 1 180 ? 7.265 -6.900 4.149 1.00 86.56 180 LYS A N 1
ATOM 1452 C CA . LYS A 1 180 ? 8.314 -6.423 5.069 1.00 86.56 180 LYS A CA 1
ATOM 1453 C C . LYS A 1 180 ? 8.110 -6.836 6.524 1.00 86.56 180 LYS A C 1
ATOM 1455 O O . LYS A 1 180 ? 8.905 -6.421 7.366 1.00 86.56 180 LYS A O 1
ATOM 1460 N N . ASP A 1 181 ? 7.078 -7.627 6.811 1.00 85.88 181 ASP A N 1
ATOM 1461 C CA . ASP A 1 181 ? 6.704 -8.040 8.164 1.00 85.88 181 ASP A CA 1
ATOM 1462 C C . ASP A 1 181 ? 6.577 -6.842 9.124 1.00 85.88 181 ASP A C 1
ATOM 1464 O O . ASP A 1 181 ? 7.052 -6.846 10.263 1.00 85.88 181 ASP A O 1
ATOM 1468 N N . MET A 1 182 ? 5.952 -5.762 8.644 1.00 88.69 182 MET A N 1
ATOM 1469 C CA . MET A 1 182 ? 5.728 -4.582 9.471 1.00 88.69 182 MET A CA 1
ATOM 1470 C C . MET A 1 182 ? 4.879 -4.945 10.691 1.00 88.69 182 MET A C 1
ATOM 1472 O O . MET A 1 182 ? 3.970 -5.771 10.634 1.00 88.69 182 MET A O 1
ATOM 1476 N N . LEU A 1 183 ? 5.155 -4.301 11.824 1.00 89.25 183 LEU A N 1
ATOM 1477 C CA . LEU A 1 183 ? 4.380 -4.543 13.037 1.00 89.25 183 LEU A CA 1
ATOM 1478 C C . LEU A 1 183 ? 2.937 -4.038 12.859 1.00 89.25 183 LEU A C 1
ATOM 1480 O O . LEU A 1 183 ? 2.756 -2.891 12.435 1.00 89.25 183 LEU A O 1
ATOM 1484 N N . PRO A 1 184 ? 1.912 -4.807 13.280 1.00 90.12 184 PRO A N 1
ATOM 1485 C CA . PRO A 1 184 ? 0.521 -4.359 13.234 1.00 90.12 184 PRO A CA 1
ATOM 1486 C C . PRO A 1 184 ? 0.304 -3.017 13.940 1.00 90.12 184 PRO A C 1
ATOM 1488 O O . PRO A 1 184 ? -0.420 -2.167 13.442 1.00 90.12 184 PRO A O 1
ATOM 1491 N N . SER A 1 185 ? 1.007 -2.761 15.044 1.00 89.88 185 SER A N 1
ATOM 1492 C CA . SER A 1 185 ? 0.941 -1.481 15.761 1.00 89.88 185 SER A CA 1
ATOM 1493 C C . SER A 1 185 ? 1.443 -0.278 14.948 1.00 89.88 185 SER A C 1
ATOM 1495 O O . SER A 1 185 ? 0.992 0.845 15.179 1.00 89.88 185 SER A O 1
ATOM 1497 N N . ASN A 1 186 ? 2.363 -0.483 13.999 1.00 91.44 186 ASN A N 1
ATOM 1498 C CA . ASN A 1 186 ? 2.826 0.567 13.092 1.00 91.44 186 ASN A CA 1
ATOM 1499 C C . ASN A 1 186 ? 1.798 0.811 11.992 1.00 91.44 186 ASN A C 1
ATOM 1501 O O . ASN A 1 186 ? 1.387 1.952 11.794 1.00 91.44 186 ASN A O 1
ATOM 1505 N N . VAL A 1 187 ? 1.321 -0.258 11.348 1.00 92.56 187 VAL A N 1
ATOM 1506 C CA . VAL A 1 187 ? 0.295 -0.167 10.299 1.00 92.56 187 VAL A CA 1
ATOM 1507 C C . VAL A 1 187 ? -0.992 0.446 10.845 1.00 92.56 187 VAL A C 1
ATOM 1509 O O . VAL A 1 187 ? -1.570 1.314 10.202 1.00 92.56 187 VAL A O 1
ATOM 1512 N N . PHE A 1 188 ? -1.388 0.101 12.072 1.00 90.50 188 PHE A N 1
ATOM 1513 C CA . PHE A 1 188 ? -2.547 0.690 12.745 1.00 90.50 188 PHE A CA 1
ATOM 1514 C C . PHE A 1 188 ? -2.424 2.217 12.852 1.00 90.50 188 PHE A C 1
ATOM 1516 O O . PHE A 1 188 ? -3.376 2.950 12.585 1.00 90.50 188 PHE A O 1
ATOM 1523 N N . LYS A 1 189 ? -1.227 2.708 13.204 1.00 90.25 189 LYS A N 1
ATOM 1524 C CA . LYS A 1 189 ? -0.936 4.147 13.270 1.00 90.25 189 LYS A CA 1
ATOM 1525 C C . LYS A 1 189 ? -0.897 4.790 11.888 1.00 90.25 189 LYS A C 1
ATOM 1527 O O . LYS A 1 189 ? -1.373 5.908 11.746 1.00 90.25 189 LYS A O 1
ATOM 1532 N N . TRP A 1 190 ? -0.336 4.119 10.883 1.00 92.38 190 TRP A N 1
ATOM 1533 C CA . TRP A 1 190 ? -0.260 4.647 9.516 1.00 92.38 190 TRP A CA 1
ATOM 1534 C C . TRP A 1 190 ? -1.629 4.726 8.845 1.00 92.38 190 TRP A C 1
ATOM 1536 O O . TRP A 1 190 ? -1.915 5.714 8.179 1.00 92.38 190 TRP A O 1
ATOM 1546 N N . LEU A 1 191 ? -2.510 3.753 9.093 1.00 91.25 191 LEU A N 1
ATOM 1547 C CA . LEU A 1 191 ? -3.920 3.809 8.695 1.00 91.25 191 LEU A CA 1
ATOM 1548 C C . LEU A 1 191 ? -4.725 4.861 9.476 1.00 91.25 191 LEU A C 1
ATOM 1550 O O . LEU A 1 191 ? -5.888 5.093 9.160 1.00 91.25 191 LEU A O 1
ATOM 1554 N N . ASN A 1 192 ? -4.107 5.516 10.466 1.00 88.81 192 ASN A N 1
ATOM 1555 C CA . ASN A 1 192 ? -4.677 6.610 11.246 1.00 88.81 192 ASN A CA 1
ATOM 1556 C C . ASN A 1 192 ? -6.031 6.252 11.886 1.00 88.81 192 ASN A C 1
ATOM 1558 O O . ASN A 1 192 ? -6.968 7.059 11.922 1.00 88.81 192 ASN A O 1
ATOM 1562 N N . PHE A 1 193 ? -6.133 5.021 12.395 1.00 87.00 193 PHE A N 1
ATOM 1563 C CA . PHE A 1 193 ? -7.300 4.583 13.146 1.00 87.00 193 PHE A CA 1
ATOM 1564 C C . PHE A 1 193 ? -7.482 5.426 14.411 1.00 87.00 193 PHE A C 1
ATOM 1566 O O . PHE A 1 193 ? -6.567 5.595 15.220 1.00 87.00 193 PHE A O 1
ATOM 1573 N N . ASN A 1 194 ? -8.697 5.932 14.591 1.00 84.81 194 ASN A N 1
ATOM 1574 C CA . ASN A 1 194 ? -9.124 6.715 15.731 1.00 84.81 194 ASN A CA 1
ATOM 1575 C C . ASN A 1 194 ? -10.585 6.447 16.116 1.00 84.81 194 ASN A C 1
ATOM 1577 O O . ASN A 1 194 ? -11.307 5.721 15.439 1.00 84.81 194 ASN A O 1
ATOM 1581 N N . LYS A 1 195 ? -11.033 7.036 17.232 1.00 78.62 195 LYS A N 1
ATOM 1582 C CA . LYS A 1 195 ? -12.376 6.793 17.786 1.00 78.62 195 LYS A CA 1
ATOM 1583 C C . LYS A 1 195 ? -13.515 7.071 16.799 1.00 78.62 195 LYS A C 1
ATOM 1585 O O . LYS A 1 195 ? -14.573 6.462 16.928 1.00 78.62 195 LYS A O 1
ATOM 1590 N N . ASP A 1 196 ? -13.307 7.977 15.848 1.00 81.62 196 ASP A N 1
ATOM 1591 C CA . ASP A 1 196 ? -14.344 8.433 14.926 1.00 81.62 196 ASP A CA 1
ATOM 1592 C C . ASP A 1 196 ? -14.372 7.620 13.624 1.00 81.62 196 ASP A C 1
ATOM 1594 O O . ASP A 1 196 ? -15.432 7.496 13.010 1.00 81.62 196 ASP A O 1
ATOM 1598 N N . ASN A 1 197 ? -13.236 7.037 13.215 1.00 84.94 197 ASN A N 1
ATOM 1599 C CA . ASN A 1 197 ? -13.089 6.322 11.941 1.00 84.94 197 ASN A CA 1
ATOM 1600 C C . ASN A 1 197 ? -12.746 4.829 12.084 1.00 84.94 197 ASN A C 1
ATOM 1602 O O . ASN A 1 197 ? -12.551 4.155 11.081 1.00 84.94 197 ASN A O 1
ATOM 1606 N N . VAL A 1 198 ? -12.676 4.276 13.295 1.00 80.81 198 VAL A N 1
ATOM 1607 C CA . VAL A 1 198 ? -12.291 2.863 13.474 1.00 80.81 198 VAL A CA 1
ATOM 1608 C C . VAL A 1 198 ? -13.284 1.853 12.905 1.00 80.81 198 VAL A C 1
ATOM 1610 O O . VAL A 1 198 ? -12.932 0.711 12.641 1.00 80.81 198 VAL A O 1
ATOM 1613 N N . LEU A 1 199 ? -14.520 2.287 12.670 1.00 83.31 199 LEU A N 1
ATOM 1614 C CA . LEU A 1 199 ? -15.549 1.499 11.993 1.00 83.31 199 LEU A CA 1
ATOM 1615 C C . LEU A 1 199 ? -15.646 1.832 10.497 1.00 83.31 199 LEU A C 1
ATOM 1617 O O . LEU A 1 199 ? -16.591 1.411 9.828 1.00 83.31 199 LEU A O 1
ATOM 1621 N N . ASP A 1 200 ? -14.712 2.629 9.972 1.00 86.38 200 ASP A N 1
ATOM 1622 C CA . ASP A 1 200 ? -14.637 2.914 8.549 1.00 86.38 200 ASP A CA 1
ATOM 1623 C C . ASP A 1 200 ? -14.343 1.617 7.787 1.00 86.38 200 ASP A C 1
ATOM 1625 O O . ASP A 1 200 ? -13.320 0.959 7.993 1.00 86.38 200 ASP A O 1
ATOM 1629 N N . ARG A 1 201 ? -15.266 1.240 6.897 1.00 85.06 201 ARG A N 1
ATOM 1630 C CA . ARG A 1 201 ? -15.189 -0.031 6.166 1.00 85.06 201 ARG A CA 1
ATOM 1631 C C . ARG A 1 201 ? -13.941 -0.128 5.294 1.00 85.06 201 ARG A C 1
ATOM 1633 O O . ARG A 1 201 ? -13.417 -1.225 5.132 1.00 85.06 201 ARG A O 1
ATOM 1640 N N . ARG A 1 202 ? -13.461 0.989 4.739 1.00 86.94 202 ARG A N 1
ATOM 1641 C CA . ARG A 1 202 ? -12.269 1.002 3.886 1.00 86.94 202 ARG A CA 1
ATOM 1642 C C . ARG A 1 202 ? -11.012 0.786 4.722 1.00 86.94 202 ARG A C 1
ATOM 1644 O O . ARG A 1 202 ? -10.192 -0.047 4.347 1.00 86.94 202 ARG A O 1
ATOM 1651 N N . LEU A 1 203 ? -10.882 1.461 5.865 1.00 88.75 203 LEU A N 1
ATOM 1652 C CA . LEU A 1 203 ? -9.742 1.250 6.765 1.00 88.75 203 LEU A CA 1
ATOM 1653 C C . LEU A 1 203 ? -9.726 -0.175 7.336 1.00 88.75 203 LEU A C 1
ATOM 1655 O O . LEU A 1 203 ? -8.675 -0.812 7.372 1.00 88.75 203 LEU A O 1
ATOM 1659 N N . LEU A 1 204 ? -10.890 -0.711 7.720 1.00 88.12 204 LEU A N 1
ATOM 1660 C CA . LEU A 1 204 ? -11.016 -2.100 8.175 1.00 88.12 204 LEU A CA 1
ATOM 1661 C C . LEU A 1 204 ? -10.643 -3.111 7.082 1.00 88.12 204 LEU A C 1
ATOM 1663 O O . LEU A 1 204 ? -9.953 -4.090 7.368 1.00 88.12 204 LEU A O 1
ATOM 1667 N N . ALA A 1 205 ? -11.044 -2.867 5.831 1.00 89.06 205 ALA A N 1
ATOM 1668 C CA . ALA A 1 205 ? -10.654 -3.709 4.702 1.00 89.06 205 ALA A CA 1
ATOM 1669 C C . ALA A 1 205 ? -9.133 -3.690 4.480 1.00 89.06 205 ALA A C 1
ATOM 1671 O O . ALA A 1 205 ? -8.531 -4.744 4.298 1.00 89.06 205 ALA A O 1
ATOM 1672 N N . GLN A 1 206 ? -8.495 -2.520 4.578 1.00 91.31 206 GLN A N 1
ATOM 1673 C CA . GLN A 1 206 ? -7.038 -2.374 4.455 1.00 91.31 206 GLN A CA 1
ATOM 1674 C C . GLN A 1 206 ? -6.279 -3.079 5.582 1.00 91.31 206 GLN A C 1
ATOM 1676 O O . GLN A 1 206 ? -5.295 -3.772 5.332 1.00 91.31 206 GLN A O 1
ATOM 1681 N N . TRP A 1 207 ? -6.754 -2.941 6.820 1.00 91.44 207 TRP A N 1
ATOM 1682 C CA . TRP A 1 207 ? -6.206 -3.652 7.975 1.00 91.44 207 TRP A CA 1
ATOM 1683 C C . TRP A 1 207 ? -6.285 -5.170 7.812 1.00 91.44 207 TRP A C 1
ATOM 1685 O O . TRP A 1 207 ? -5.307 -5.878 8.050 1.00 91.44 207 TRP A O 1
ATOM 1695 N N . THR A 1 208 ? -7.446 -5.654 7.371 1.00 88.75 208 THR A N 1
ATOM 1696 C CA . THR A 1 208 ? -7.681 -7.078 7.124 1.00 88.75 208 THR A CA 1
ATOM 1697 C C . THR A 1 208 ? -6.760 -7.577 6.018 1.00 88.75 208 THR A C 1
ATOM 1699 O O . THR A 1 208 ? -6.025 -8.531 6.239 1.00 88.75 208 THR A O 1
ATOM 1702 N N . ALA A 1 209 ? -6.694 -6.874 4.882 1.00 89.44 209 ALA A N 1
ATOM 1703 C CA . ALA A 1 209 ? -5.807 -7.220 3.772 1.00 89.44 209 ALA A CA 1
ATOM 1704 C C . ALA A 1 209 ? -4.329 -7.279 4.196 1.00 89.44 209 ALA A C 1
ATOM 1706 O O . ALA A 1 209 ? -3.622 -8.218 3.833 1.00 89.44 209 ALA A O 1
ATOM 1707 N N . PHE A 1 210 ? -3.871 -6.328 5.017 1.00 91.88 210 PHE A N 1
ATOM 1708 C CA . PHE A 1 210 ? -2.523 -6.350 5.585 1.00 91.88 210 PHE A CA 1
ATOM 1709 C C . PHE A 1 210 ? -2.268 -7.622 6.407 1.00 91.88 210 PHE A C 1
ATOM 1711 O O . PHE A 1 210 ? -1.263 -8.300 6.190 1.00 91.88 210 PHE A O 1
ATOM 1718 N N . LEU A 1 211 ? -3.163 -7.962 7.340 1.00 88.94 211 LEU A N 1
ATOM 1719 C CA . LEU A 1 211 ? -2.994 -9.137 8.196 1.00 88.94 211 LEU A CA 1
ATOM 1720 C C . LEU A 1 211 ? -3.103 -10.445 7.409 1.00 88.94 211 LEU A C 1
ATOM 1722 O O . LEU A 1 211 ? -2.310 -11.352 7.657 1.00 88.94 211 LEU A O 1
ATOM 1726 N N . THR A 1 212 ? -4.012 -10.524 6.436 1.00 85.50 212 THR A N 1
ATOM 1727 C CA . THR A 1 212 ? -4.145 -11.676 5.538 1.00 85.50 212 THR A CA 1
ATOM 1728 C C . THR A 1 212 ? -2.878 -11.877 4.712 1.00 85.50 212 THR A C 1
ATOM 1730 O O . THR A 1 212 ? -2.324 -12.970 4.724 1.00 85.50 212 THR A O 1
ATOM 1733 N N . HIS A 1 213 ? -2.342 -10.838 4.066 1.00 85.06 213 HIS A N 1
ATOM 1734 C CA . HIS A 1 213 ? -1.098 -10.974 3.298 1.00 85.06 213 HIS A CA 1
ATOM 1735 C C . HIS A 1 213 ? 0.105 -11.292 4.181 1.00 85.06 213 HIS A C 1
ATOM 1737 O O . HIS A 1 213 ? 0.927 -12.141 3.841 1.00 85.06 213 HIS A O 1
ATOM 1743 N N . ARG A 1 214 ? 0.208 -10.649 5.347 1.00 82.94 214 ARG A N 1
ATOM 1744 C CA . ARG A 1 214 ? 1.279 -10.937 6.306 1.00 82.94 214 ARG A CA 1
ATOM 1745 C C . ARG A 1 214 ? 1.216 -12.389 6.768 1.00 82.94 214 ARG A C 1
ATOM 1747 O O . ARG A 1 214 ? 2.252 -13.022 6.943 1.00 82.94 214 ARG A O 1
ATOM 1754 N N . HIS A 1 215 ? 0.007 -12.911 6.940 1.00 78.50 215 HIS A N 1
ATOM 1755 C CA . HIS A 1 215 ? -0.216 -14.307 7.250 1.00 78.50 215 HIS A CA 1
ATOM 1756 C C . HIS A 1 215 ? 0.217 -15.241 6.118 1.00 78.50 215 HIS A C 1
ATOM 1758 O O . HIS A 1 215 ? 0.962 -16.181 6.364 1.00 78.50 215 HIS A O 1
ATOM 1764 N N . GLU A 1 216 ? -0.231 -14.983 4.888 1.00 72.62 216 GLU A N 1
ATOM 1765 C CA . GLU A 1 216 ? 0.109 -15.791 3.709 1.00 72.62 216 GLU A CA 1
ATOM 1766 C C . GLU A 1 216 ? 1.625 -15.895 3.492 1.00 72.62 216 GLU A C 1
ATOM 1768 O O . GLU A 1 216 ? 2.119 -16.918 3.017 1.00 72.62 216 GLU A O 1
ATOM 1773 N N . ASN A 1 217 ? 2.359 -14.851 3.877 1.00 66.56 217 ASN A N 1
ATOM 1774 C CA . ASN A 1 217 ? 3.816 -14.789 3.809 1.00 66.56 217 ASN A CA 1
ATOM 1775 C C . ASN A 1 217 ? 4.529 -15.344 5.057 1.00 66.56 217 ASN A C 1
ATOM 1777 O O . ASN A 1 217 ? 5.757 -15.462 5.060 1.00 66.56 217 ASN A O 1
ATOM 1781 N N . SER A 1 218 ? 3.794 -15.671 6.121 1.00 64.62 218 SER A N 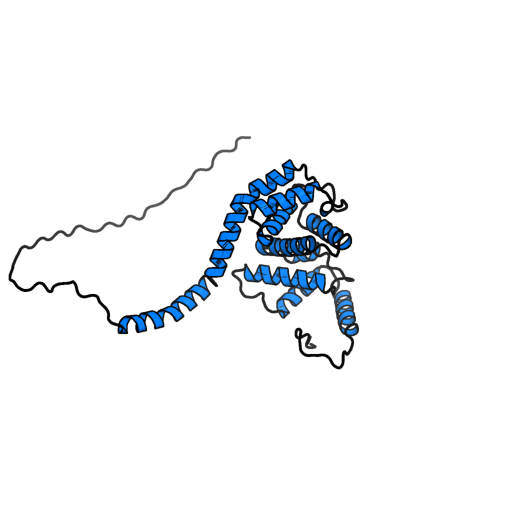1
ATOM 1782 C CA . SER A 1 218 ? 4.340 -16.207 7.366 1.00 64.62 218 SER A CA 1
ATOM 1783 C C . SER A 1 218 ? 4.400 -17.736 7.329 1.00 64.62 218 SER A C 1
ATOM 1785 O O . SER A 1 218 ? 3.491 -18.409 6.849 1.00 64.62 218 SER A O 1
ATOM 1787 N N . LEU A 1 219 ? 5.460 -18.315 7.902 1.00 55.22 219 LEU A N 1
ATOM 1788 C CA . LEU A 1 219 ? 5.510 -19.758 8.188 1.00 55.22 219 LEU A CA 1
ATOM 1789 C C . LEU A 1 219 ? 4.572 -20.152 9.346 1.00 55.22 219 LEU A C 1
ATOM 1791 O O . LEU A 1 219 ? 4.288 -21.334 9.536 1.00 55.22 219 LEU A O 1
ATOM 1795 N N . ASP A 1 220 ? 4.111 -19.166 10.116 1.00 53.97 220 ASP A N 1
ATOM 1796 C CA . ASP A 1 220 ? 3.167 -19.321 11.217 1.00 53.97 220 ASP A CA 1
ATOM 1797 C C . ASP A 1 220 ? 1.723 -19.226 10.691 1.00 53.97 220 ASP A C 1
ATOM 1799 O O . ASP A 1 220 ? 1.252 -18.137 10.349 1.00 53.97 220 ASP A O 1
ATOM 1803 N N . LYS A 1 221 ? 1.051 -20.388 10.612 1.00 57.06 221 LYS A N 1
ATOM 1804 C CA . LYS A 1 221 ? -0.286 -20.613 10.021 1.00 57.06 221 LYS A CA 1
ATOM 1805 C C . LYS A 1 221 ? -1.470 -20.241 10.938 1.00 57.06 221 LYS A C 1
ATOM 1807 O O . LYS A 1 221 ? -2.624 -20.436 10.565 1.00 57.06 221 LYS A O 1
ATOM 1812 N N . ASP A 1 222 ? -1.211 -19.561 12.054 1.00 59.25 222 ASP A N 1
ATOM 1813 C CA . ASP A 1 222 ? -2.235 -19.277 13.059 1.00 59.25 222 ASP A CA 1
ATOM 1814 C C . ASP A 1 222 ? -3.032 -17.956 12.900 1.00 59.25 222 ASP A C 1
ATOM 1816 O O . ASP A 1 222 ? -3.907 -17.728 13.729 1.00 59.25 222 ASP A O 1
ATOM 1820 N N . LEU A 1 223 ? -2.812 -17.076 11.906 1.00 57.91 223 LEU A N 1
ATOM 1821 C CA . LEU A 1 223 ? -3.459 -15.733 11.837 1.00 57.91 223 LEU A CA 1
ATOM 1822 C C . LEU A 1 223 ? -4.669 -15.570 10.875 1.00 57.91 223 LEU A C 1
ATOM 1824 O O . LEU A 1 223 ? -5.163 -14.451 10.774 1.00 57.91 223 LEU A O 1
ATOM 1828 N N . VAL A 1 224 ? -5.195 -16.614 10.210 1.00 57.78 224 VAL A N 1
ATOM 1829 C CA . VAL A 1 224 ? -6.384 -16.499 9.302 1.00 57.78 224 VAL A CA 1
ATOM 1830 C C . VAL A 1 224 ? -7.688 -16.941 9.957 1.00 57.78 224 VAL A C 1
ATOM 1832 O O . VAL A 1 224 ? -8.511 -17.616 9.346 1.00 57.78 224 VAL A O 1
ATOM 1835 N N . ASP A 1 225 ? -7.874 -16.600 11.222 1.00 68.50 225 ASP A N 1
ATOM 1836 C CA . ASP A 1 225 ? -9.220 -16.609 11.783 1.00 68.50 225 ASP A CA 1
ATOM 1837 C C . ASP A 1 225 ? -9.694 -15.157 11.818 1.00 68.50 225 ASP A C 1
ATOM 1839 O O . ASP A 1 225 ? -8.973 -14.299 12.342 1.00 68.50 225 ASP A O 1
ATOM 1843 N N . ASP A 1 226 ? -10.869 -14.874 11.254 1.00 66.75 226 ASP A N 1
ATOM 1844 C CA . ASP A 1 226 ? -11.490 -13.546 11.311 1.00 66.75 226 ASP A CA 1
ATOM 1845 C C . ASP A 1 226 ? -11.533 -13.052 12.767 1.00 66.75 226 ASP A C 1
ATOM 1847 O O . ASP A 1 226 ? -11.249 -11.883 13.044 1.00 66.75 226 ASP A O 1
ATOM 1851 N N . GLU A 1 227 ? -11.759 -13.960 13.726 1.00 73.00 227 GLU A N 1
ATOM 1852 C CA . GLU A 1 227 ? -11.709 -13.659 15.158 1.00 73.00 227 GLU A CA 1
ATOM 1853 C C . GLU A 1 227 ? -10.352 -13.074 15.579 1.00 73.00 227 GLU A C 1
ATOM 1855 O O . GLU A 1 227 ? -10.304 -12.068 16.288 1.00 73.00 227 GLU A O 1
ATOM 1860 N N . LYS A 1 228 ? -9.237 -13.627 15.088 1.00 75.88 228 LYS A N 1
ATOM 1861 C CA . LYS A 1 228 ? -7.881 -13.151 15.411 1.00 75.88 228 LYS A CA 1
ATOM 1862 C C . LYS A 1 228 ? -7.548 -11.819 14.742 1.00 75.88 228 LYS A C 1
ATOM 1864 O O . LYS A 1 228 ? -6.828 -11.009 15.334 1.00 75.88 228 LYS A O 1
ATOM 1869 N N . VAL A 1 229 ? -8.080 -11.558 13.545 1.00 73.94 229 VAL A N 1
ATOM 1870 C CA . VAL A 1 229 ? -7.951 -10.256 12.860 1.00 73.94 229 VAL A CA 1
ATOM 1871 C C . VAL A 1 229 ? -8.599 -9.152 13.698 1.00 73.94 229 VAL A C 1
ATOM 1873 O O . VAL A 1 229 ? -7.967 -8.121 13.970 1.00 73.94 229 VAL A O 1
ATOM 1876 N N . TYR A 1 230 ? -9.832 -9.383 14.160 1.00 76.19 230 TYR A N 1
ATOM 1877 C CA . TYR A 1 230 ? -10.552 -8.440 15.017 1.00 76.19 230 TYR A CA 1
ATOM 1878 C C . TYR A 1 230 ? -9.956 -8.355 16.423 1.00 76.19 230 TYR A C 1
ATOM 1880 O O . TYR A 1 230 ? -9.835 -7.256 16.964 1.00 76.19 230 TYR A O 1
ATOM 1888 N N . GLU A 1 231 ? -9.511 -9.470 17.005 1.00 82.50 231 GLU A N 1
ATOM 1889 C CA . GLU A 1 231 ? -8.829 -9.476 18.301 1.00 82.50 231 GLU A CA 1
ATOM 1890 C C . GLU A 1 231 ? -7.564 -8.607 18.251 1.00 82.50 231 GLU A C 1
ATOM 1892 O O . GLU A 1 231 ? -7.321 -7.815 19.162 1.00 82.50 231 GLU A O 1
ATOM 1897 N N . MET A 1 232 ? -6.778 -8.692 17.171 1.00 84.75 232 MET A N 1
ATOM 1898 C CA . MET A 1 232 ? -5.600 -7.844 16.981 1.00 84.75 232 MET A CA 1
ATOM 1899 C C . MET A 1 232 ? -5.978 -6.364 16.864 1.00 84.75 232 MET A C 1
ATOM 1901 O O . MET A 1 232 ? -5.339 -5.522 17.495 1.00 84.75 232 MET A O 1
ATOM 1905 N N . LEU A 1 233 ? -7.035 -6.039 16.111 1.00 83.69 233 LEU A N 1
ATOM 1906 C CA . LEU A 1 233 ? -7.542 -4.668 16.013 1.00 83.69 233 LEU A CA 1
ATOM 1907 C C . LEU A 1 233 ? -7.939 -4.128 17.396 1.00 83.69 233 LEU A C 1
ATOM 1909 O O . LEU A 1 233 ? -7.480 -3.060 17.799 1.00 83.69 233 LEU A O 1
ATOM 1913 N N . ILE A 1 234 ? -8.732 -4.892 18.154 1.00 83.31 234 ILE A N 1
ATOM 1914 C CA . ILE A 1 234 ? -9.172 -4.535 19.510 1.00 83.31 234 ILE A CA 1
ATOM 1915 C C . ILE A 1 234 ? -7.968 -4.384 20.446 1.00 83.31 234 ILE A C 1
ATOM 1917 O O . ILE A 1 234 ? -7.913 -3.428 21.222 1.00 83.31 234 ILE A O 1
ATOM 1921 N N . LYS A 1 235 ? -6.972 -5.276 20.357 1.00 87.25 235 LYS A N 1
ATOM 1922 C CA . LYS A 1 235 ? -5.719 -5.184 21.123 1.00 87.25 235 LYS A CA 1
ATOM 1923 C C . LYS A 1 235 ? -4.965 -3.891 20.822 1.00 87.25 235 LYS A C 1
ATOM 1925 O O . LYS A 1 235 ? -4.510 -3.241 21.761 1.00 87.25 235 LYS A O 1
ATOM 1930 N N . GLU A 1 236 ? -4.824 -3.496 19.556 1.00 88.88 236 GLU A N 1
ATOM 1931 C CA . GLU A 1 236 ? -4.167 -2.228 19.202 1.00 88.88 236 GLU A CA 1
ATOM 1932 C C . GLU A 1 236 ? -4.980 -1.014 19.669 1.00 88.88 236 GLU A C 1
ATOM 1934 O O . GLU A 1 236 ? -4.424 -0.082 20.255 1.00 88.88 236 GLU A O 1
ATOM 1939 N N . MET A 1 237 ? -6.305 -1.054 19.525 1.00 83.06 237 MET A N 1
ATOM 1940 C CA . MET A 1 237 ? -7.187 -0.009 20.043 1.00 83.06 237 MET A CA 1
ATOM 1941 C C . MET A 1 237 ? -7.095 0.136 21.570 1.00 83.06 237 MET A C 1
ATOM 1943 O O . MET A 1 237 ? -7.029 1.256 22.076 1.00 83.06 237 MET A O 1
ATOM 1947 N N . ALA A 1 238 ? -7.042 -0.971 22.316 1.00 85.94 238 ALA A N 1
ATOM 1948 C CA . ALA A 1 238 ? -6.944 -0.983 23.780 1.00 85.94 238 ALA A CA 1
ATOM 1949 C C . ALA A 1 238 ? -5.626 -0.414 24.316 1.00 85.94 238 ALA A C 1
ATOM 1951 O O . ALA A 1 238 ? -5.571 0.030 25.462 1.00 85.94 238 ALA A O 1
ATOM 1952 N N . LYS A 1 239 ? -4.572 -0.365 23.493 1.00 86.12 239 LYS A N 1
ATOM 1953 C CA . LYS A 1 239 ? -3.327 0.338 23.844 1.00 86.12 239 LYS A CA 1
ATOM 1954 C C . LYS A 1 239 ? -3.480 1.859 23.788 1.00 86.12 239 LYS A C 1
ATOM 1956 O O . LYS A 1 239 ? -2.731 2.566 24.457 1.00 86.12 239 LYS A O 1
ATOM 1961 N N . MET A 1 240 ? -4.416 2.359 22.981 1.00 79.75 240 MET A N 1
ATOM 1962 C CA . MET A 1 240 ? -4.571 3.785 22.673 1.00 79.75 240 MET A CA 1
ATOM 1963 C C . MET A 1 240 ? -5.787 4.418 23.362 1.00 79.75 240 MET A C 1
ATOM 1965 O O . MET A 1 240 ? -5.791 5.622 23.624 1.00 79.75 240 MET A O 1
ATOM 1969 N N . TYR A 1 241 ? -6.812 3.623 23.673 1.00 81.25 241 TYR A N 1
ATOM 1970 C CA . TYR A 1 241 ? -8.090 4.090 24.204 1.00 81.25 241 TYR A CA 1
ATOM 1971 C C . TYR A 1 241 ? -8.453 3.398 25.510 1.00 81.25 241 TYR A C 1
ATOM 1973 O O . TYR A 1 241 ? -8.139 2.231 25.735 1.00 81.25 241 TYR A O 1
ATOM 1981 N N . LYS A 1 242 ? -9.163 4.122 26.381 1.00 82.88 242 LYS A N 1
ATOM 1982 C CA . LYS A 1 242 ? -9.714 3.530 27.601 1.00 82.88 242 LYS A CA 1
ATOM 1983 C C . LYS A 1 242 ? -10.808 2.539 27.220 1.00 82.88 242 LYS A C 1
ATOM 1985 O O . LYS A 1 242 ? -11.567 2.787 26.288 1.00 82.88 242 LYS A O 1
ATOM 1990 N N . THR A 1 243 ? -10.964 1.475 28.001 1.00 78.81 243 THR A N 1
ATOM 1991 C CA . THR A 1 243 ? -12.010 0.463 27.786 1.00 78.81 243 THR A CA 1
ATOM 1992 C C . THR A 1 243 ? -13.406 1.076 27.658 1.00 78.81 243 THR A C 1
ATOM 1994 O O . THR A 1 243 ? -14.174 0.647 26.808 1.00 78.81 243 THR A O 1
ATOM 1997 N N . SER A 1 244 ? -13.719 2.127 28.427 1.00 78.56 244 SER A N 1
ATOM 1998 C CA . SER A 1 244 ? -15.001 2.839 28.319 1.00 78.56 244 SER A CA 1
ATOM 1999 C C . SER A 1 244 ? -15.234 3.446 26.932 1.00 78.56 244 SER A C 1
ATOM 2001 O O . SER A 1 244 ? -16.337 3.365 26.410 1.00 78.56 244 SER A O 1
ATOM 2003 N N . ASP A 1 245 ? -14.189 4.001 26.312 1.00 81.44 245 ASP A N 1
ATOM 2004 C CA . ASP A 1 245 ? -14.276 4.573 24.967 1.00 81.44 245 ASP A CA 1
ATOM 2005 C C . ASP A 1 245 ? -14.489 3.484 23.907 1.00 81.44 245 ASP A C 1
ATOM 2007 O O . ASP A 1 245 ? -15.225 3.689 22.947 1.00 81.44 245 ASP A O 1
ATOM 2011 N N . LEU A 1 246 ? -13.851 2.321 24.082 1.00 78.06 246 LEU A N 1
ATOM 2012 C CA . LEU A 1 246 ? -14.022 1.173 23.187 1.00 78.06 246 LEU A CA 1
ATOM 2013 C C . LEU A 1 246 ? -15.439 0.615 23.249 1.00 78.06 246 LEU A C 1
ATOM 2015 O O . LEU A 1 246 ? -16.033 0.344 22.209 1.00 78.06 246 LEU A O 1
ATOM 2019 N N . VAL A 1 247 ? -15.991 0.491 24.457 1.00 79.94 247 VAL A N 1
ATOM 2020 C CA . VAL A 1 247 ? -17.380 0.067 24.658 1.00 79.94 247 VAL A CA 1
ATOM 2021 C C . VAL A 1 247 ? -18.328 1.039 23.958 1.00 79.94 247 VAL A C 1
ATOM 2023 O O . VAL A 1 247 ? -19.190 0.600 23.203 1.00 79.94 247 VAL A O 1
ATOM 2026 N N . ASP A 1 248 ? -18.128 2.351 24.110 1.00 80.75 248 ASP A N 1
ATOM 2027 C CA . ASP A 1 248 ? -18.957 3.353 23.430 1.00 80.75 248 ASP A CA 1
ATOM 2028 C C . ASP A 1 248 ? -18.885 3.245 21.897 1.00 80.75 248 ASP A C 1
ATOM 2030 O O . ASP A 1 248 ? -19.897 3.438 21.219 1.00 80.75 248 ASP A O 1
ATOM 2034 N N . ILE A 1 249 ? -17.709 2.938 21.339 1.00 75.56 249 ILE A N 1
ATOM 2035 C CA . ILE A 1 249 ? -17.520 2.715 19.897 1.00 75.56 249 ILE A CA 1
ATOM 2036 C C . ILE A 1 249 ? -18.287 1.470 19.437 1.00 75.56 249 ILE A C 1
ATOM 2038 O O . ILE A 1 249 ? -19.039 1.554 18.467 1.00 75.56 249 ILE A O 1
ATOM 2042 N N . ILE A 1 250 ? -18.143 0.343 20.143 1.00 74.00 250 ILE A N 1
ATOM 2043 C CA . ILE A 1 250 ? -18.809 -0.925 19.804 1.00 74.00 250 ILE A CA 1
ATOM 2044 C C . ILE A 1 250 ? -20.333 -0.771 19.898 1.00 74.00 250 ILE A C 1
ATOM 2046 O O . ILE A 1 250 ? -21.044 -1.089 18.949 1.00 74.00 250 ILE A O 1
ATOM 2050 N N . VAL A 1 251 ? -20.841 -0.170 20.979 1.00 75.88 251 VAL A N 1
ATOM 2051 C CA . VAL A 1 251 ? -22.281 0.089 21.150 1.00 75.88 251 VAL A CA 1
ATOM 2052 C C . VAL A 1 251 ? -22.822 1.029 20.066 1.00 75.88 251 VAL A C 1
ATOM 2054 O O . VAL A 1 251 ? -23.960 0.879 19.616 1.00 75.88 251 VAL A O 1
ATOM 2057 N N . LYS A 1 252 ? -22.037 2.020 19.620 1.00 74.50 252 LYS A N 1
ATOM 2058 C CA . LYS A 1 252 ? -22.419 2.878 18.485 1.00 74.50 252 LYS A CA 1
ATOM 2059 C C . LYS A 1 252 ? -22.431 2.120 17.158 1.00 74.50 252 LYS A C 1
ATOM 2061 O O . LYS A 1 252 ? -23.270 2.451 16.322 1.00 74.50 252 LYS A O 1
ATOM 2066 N N . ALA A 1 253 ? -21.529 1.156 16.962 1.00 68.88 253 ALA A N 1
ATOM 2067 C CA . ALA A 1 253 ? -21.503 0.288 15.784 1.00 68.88 253 ALA A CA 1
ATOM 2068 C C . ALA A 1 253 ? -22.788 -0.541 15.700 1.00 68.88 253 ALA A C 1
ATOM 2070 O O . ALA A 1 253 ? -23.511 -0.461 14.710 1.00 68.88 253 ALA A O 1
ATOM 2071 N N . GLU A 1 254 ? -23.114 -1.233 16.792 1.00 68.69 254 GLU A N 1
ATOM 2072 C CA . GLU A 1 254 ? -24.277 -2.116 16.913 1.00 68.69 254 GLU A CA 1
ATOM 2073 C C . GLU A 1 254 ? -25.598 -1.357 16.712 1.00 68.69 254 GLU A C 1
ATOM 2075 O O . GLU A 1 254 ? -26.505 -1.822 16.032 1.00 68.69 254 GLU A O 1
ATOM 2080 N N . LYS A 1 255 ? -25.695 -0.124 17.225 1.00 66.12 255 LYS A N 1
ATOM 2081 C CA . LYS A 1 255 ? -26.881 0.733 17.036 1.00 66.12 255 LYS A CA 1
ATOM 2082 C C . LYS A 1 255 ? -27.013 1.334 15.634 1.00 66.12 255 LYS A C 1
ATOM 2084 O O . LYS A 1 255 ? -28.092 1.819 15.298 1.00 66.12 255 LYS A O 1
ATOM 2089 N N . LYS A 1 256 ? -25.925 1.400 14.857 1.00 59.94 256 LYS A N 1
ATOM 2090 C CA . LYS A 1 256 ? -25.921 1.947 13.490 1.00 59.94 256 LYS A CA 1
ATOM 2091 C C . LYS A 1 256 ? -26.254 0.902 12.430 1.00 59.94 256 LYS A C 1
ATOM 2093 O O . LYS A 1 256 ? -26.575 1.313 11.316 1.00 59.94 256 LYS A O 1
ATOM 2098 N N . GLU A 1 257 ? -26.206 -0.392 12.742 1.00 47.53 257 GLU A N 1
ATOM 2099 C CA . GLU A 1 257 ? -26.803 -1.402 11.871 1.00 47.53 257 GLU A CA 1
ATOM 2100 C C . GLU A 1 257 ? -28.327 -1.216 11.879 1.00 47.53 257 GLU A C 1
ATOM 2102 O O . GLU A 1 257 ? -28.967 -1.348 12.927 1.00 47.53 257 GLU A O 1
ATOM 2107 N N . PRO A 1 258 ? -28.956 -0.870 10.740 1.00 43.91 258 PRO A N 1
ATOM 2108 C CA . PRO A 1 258 ? -30.397 -0.975 10.650 1.00 43.91 258 PRO A CA 1
ATOM 2109 C C . PRO A 1 258 ? -30.750 -2.443 10.871 1.00 43.91 258 PRO A C 1
ATOM 2111 O O . PRO A 1 258 ? -30.106 -3.321 10.297 1.00 43.91 258 PRO A O 1
ATOM 2114 N N . GLN A 1 259 ? -31.810 -2.708 11.633 1.00 42.31 259 GLN A N 1
ATOM 2115 C CA . GLN A 1 259 ? -32.557 -3.958 11.522 1.00 42.31 259 GLN A CA 1
ATOM 2116 C C . GLN A 1 259 ? -33.075 -4.067 10.078 1.00 42.31 259 GLN A C 1
ATOM 2118 O O . GLN A 1 259 ? -34.193 -3.665 9.764 1.00 42.31 259 GLN A O 1
ATOM 2123 N N . SER A 1 260 ? -32.213 -4.512 9.166 1.00 38.19 260 SER A N 1
ATOM 2124 C CA . SER A 1 260 ? -32.506 -4.685 7.753 1.00 38.19 260 SER A CA 1
ATOM 2125 C C . SER A 1 260 ? -33.233 -6.007 7.598 1.00 38.19 260 SER A C 1
ATOM 2127 O O . SER A 1 260 ? -32.653 -7.039 7.275 1.00 38.19 260 SER A O 1
ATOM 2129 N N . THR A 1 261 ? -34.538 -5.969 7.835 1.00 39.38 261 THR A N 1
ATOM 2130 C CA . THR A 1 261 ? -35.443 -6.975 7.303 1.00 39.38 261 THR A CA 1
ATOM 2131 C C . THR A 1 261 ? -35.319 -6.984 5.778 1.00 39.38 261 THR A C 1
ATOM 2133 O O .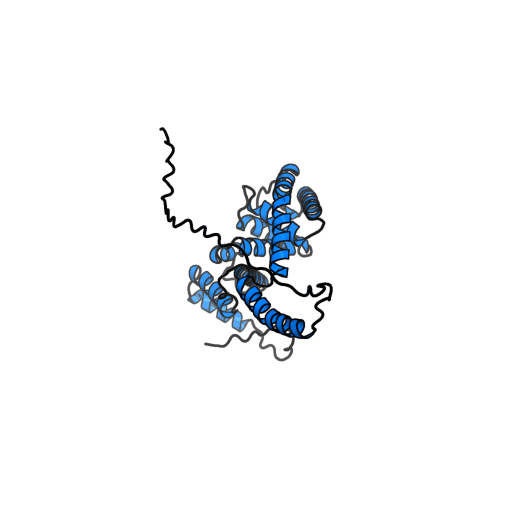 THR A 1 261 ? -35.685 -6.007 5.126 1.00 39.38 261 THR A O 1
ATOM 2136 N N . HIS A 1 262 ? -34.893 -8.128 5.239 1.00 36.38 262 HIS A N 1
ATOM 2137 C CA . HIS A 1 262 ? -35.206 -8.597 3.889 1.00 36.38 262 HIS A CA 1
ATOM 2138 C C . HIS A 1 262 ? -34.355 -8.050 2.722 1.00 36.38 262 HIS A C 1
ATOM 2140 O O . HIS A 1 262 ? -34.867 -7.344 1.858 1.00 36.38 262 HIS A O 1
ATOM 2146 N N . LEU A 1 263 ? -33.085 -8.469 2.650 1.00 31.11 263 LEU A N 1
ATOM 2147 C CA . LEU A 1 263 ? -32.326 -8.738 1.408 1.00 31.11 263 LEU A CA 1
ATOM 2148 C C . LEU A 1 263 ? -30.984 -9.399 1.786 1.00 31.11 263 LEU A C 1
ATOM 2150 O O . LEU A 1 263 ? -29.910 -8.827 1.629 1.00 31.11 263 LEU A O 1
ATOM 2154 N N . GLU A 1 264 ? -31.073 -10.596 2.360 1.00 37.41 264 GLU A N 1
ATOM 2155 C CA . GLU A 1 264 ? -29.937 -11.485 2.614 1.00 37.41 264 GLU A CA 1
ATOM 2156 C C . GLU A 1 264 ? -29.909 -12.530 1.496 1.00 37.41 264 GLU A C 1
ATOM 2158 O O . GLU A 1 264 ? -30.902 -13.230 1.317 1.00 37.41 264 GLU A O 1
ATOM 2163 N N . ASP A 1 265 ? -28.814 -12.580 0.728 1.00 36.22 265 ASP A N 1
ATOM 2164 C CA . ASP A 1 265 ? -28.169 -13.871 0.433 1.00 36.22 265 ASP A CA 1
ATOM 2165 C C . ASP A 1 265 ? -26.767 -13.787 -0.200 1.00 36.22 265 ASP A C 1
ATOM 2167 O O . ASP A 1 265 ? -26.063 -14.784 -0.148 1.00 36.22 265 ASP A O 1
ATOM 2171 N N . ASP A 1 266 ? -26.265 -12.643 -0.692 1.00 34.38 266 ASP A N 1
ATOM 2172 C CA . ASP A 1 266 ? -25.065 -12.719 -1.560 1.00 34.38 266 ASP A CA 1
ATOM 2173 C C . ASP A 1 266 ? -23.741 -12.083 -1.107 1.00 34.38 266 ASP A C 1
ATOM 2175 O O . ASP A 1 266 ? -22.779 -12.175 -1.860 1.00 34.38 266 ASP A O 1
ATOM 2179 N N . CYS A 1 267 ? -23.567 -11.526 0.098 1.00 29.80 267 CYS A N 1
ATOM 2180 C CA . CYS A 1 267 ? -22.218 -11.112 0.543 1.00 29.80 267 CYS A CA 1
ATOM 2181 C C . CYS A 1 267 ? -22.037 -11.156 2.073 1.00 29.80 267 CYS A C 1
ATOM 2183 O O . CYS A 1 267 ? -22.337 -10.191 2.767 1.00 29.80 267 CYS A O 1
ATOM 2185 N N . LEU A 1 268 ? -21.479 -12.273 2.556 1.00 34.06 268 LEU A N 1
ATOM 2186 C CA . LEU A 1 268 ? -20.689 -12.424 3.791 1.00 34.06 268 LEU A CA 1
ATOM 2187 C C . LEU A 1 268 ? -21.311 -11.890 5.103 1.00 34.06 268 LEU A C 1
ATOM 2189 O O . LEU A 1 268 ? -20.956 -10.833 5.613 1.00 34.06 268 LEU A O 1
ATOM 2193 N N . GLY A 1 269 ? -22.177 -12.710 5.705 1.00 31.83 269 GLY A N 1
ATOM 2194 C CA . GLY A 1 269 ? -21.854 -13.377 6.977 1.00 31.83 269 GLY A CA 1
ATOM 2195 C C . GLY A 1 269 ? -21.501 -12.540 8.212 1.00 31.83 269 GLY A C 1
ATOM 2196 O O . GLY A 1 269 ? -20.717 -13.006 9.031 1.00 31.83 269 GLY A O 1
ATOM 2197 N N . LEU A 1 270 ? -22.070 -11.351 8.408 1.00 37.56 270 LEU A N 1
ATOM 2198 C CA . LEU A 1 270 ? -21.977 -10.654 9.695 1.00 37.56 270 LEU A CA 1
ATOM 2199 C C . LEU A 1 270 ? -23.001 -11.226 10.679 1.00 37.56 270 LEU A C 1
ATOM 2201 O O . LEU A 1 270 ? -24.155 -10.812 10.733 1.00 37.56 270 LEU A O 1
ATOM 2205 N N . ARG A 1 271 ? -22.561 -12.190 11.487 1.00 33.44 271 ARG A N 1
ATOM 2206 C CA . ARG A 1 271 ? -23.262 -12.586 12.709 1.00 33.44 271 ARG A CA 1
ATOM 2207 C C . ARG A 1 271 ? -22.272 -12.482 13.857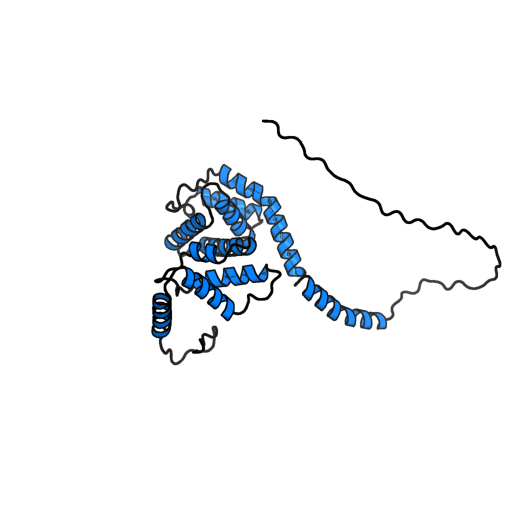 1.00 33.44 271 ARG A C 1
ATOM 2209 O O . ARG A 1 271 ? -21.629 -13.458 14.225 1.00 33.44 271 ARG A O 1
ATOM 2216 N N . ILE A 1 272 ? -22.124 -11.272 14.392 1.00 35.62 272 ILE A N 1
ATOM 2217 C CA . ILE A 1 272 ? -21.384 -11.053 15.634 1.00 35.62 272 ILE A CA 1
ATOM 2218 C C . ILE A 1 272 ? -22.211 -11.713 16.741 1.00 35.62 272 ILE A C 1
ATOM 2220 O O . ILE A 1 272 ? -23.281 -11.236 17.116 1.00 35.62 272 ILE A O 1
ATOM 2224 N N . GLY A 1 273 ? -21.761 -12.886 17.184 1.00 27.89 273 GLY A N 1
ATOM 2225 C CA . GLY A 1 273 ? -22.329 -13.581 18.327 1.00 27.89 273 GLY A CA 1
ATOM 2226 C C . GLY A 1 273 ? -22.105 -12.754 19.586 1.00 27.89 273 GLY A C 1
ATOM 2227 O O . GLY A 1 273 ? -20.973 -12.413 19.915 1.00 27.89 273 GLY A O 1
ATOM 2228 N N . ALA A 1 274 ? -23.198 -12.431 20.270 1.00 28.02 274 ALA A N 1
ATOM 2229 C CA . ALA A 1 274 ? -23.173 -11.853 21.601 1.00 28.02 274 ALA A CA 1
ATOM 2230 C C . ALA A 1 274 ? -22.451 -12.798 22.578 1.00 28.02 274 ALA A C 1
ATOM 2232 O O . ALA A 1 274 ? -22.819 -13.972 22.687 1.00 28.02 274 ALA A O 1
ATOM 2233 N N . VAL A 1 275 ? -21.468 -12.259 23.302 1.00 30.56 275 VAL A N 1
ATOM 2234 C CA . VAL A 1 275 ? -20.981 -12.782 24.587 1.00 30.56 275 VAL A CA 1
ATOM 2235 C C . VAL A 1 275 ? -21.238 -11.720 25.643 1.00 30.56 275 VAL A C 1
ATOM 2237 O O . VAL A 1 275 ? -20.902 -10.544 25.375 1.00 30.56 275 VAL A O 1
#

Sequence (275 aa):
MSFRKTDIISENHLRAGFDDGKDKRHLSRTNDQEPDTNQPLTNSEDRGYLSSLVTPVKSVVTEVFGDIPKVVEHMKALLVLCANQIRVNEGFHHHNLKITNAEDDFFGHKTYREWANDVLTMFQGDHVVAQYAIILTLTNEHFHADMGVRSMLEKAITLYPIKRELVDLEDAQIKYWADKDMLPSNVFKWLNFNKDNVLDRRLLAQWTAFLTHRHENSLDKDLVDDEKVYEMLIKEMAKMYKTSDLVDIIVKAEKKEPQSTHLEDDCLGLRIGAV

pLDDT: mean 71.2, std 22.39, range [27.56, 97.44]

Foldseek 3Di:
DDDDDDDDDDDDDDDDDDDDDDDDDDDDDDDDDDDDPPDPPPDPVVVVVVVVVCVVVVVVCCVVPNPVVVVVVVVVLVVLLVVCLVVLLVLCVVLVQDPPALPDLSVPDPSNVVSLVVLCVSVVNPLLSSLLSVLVNQCPPPPHPLLRVLSSLVVNCVVPVPDVSSVSNLLSSLLNCLLVVPDLLVLCVSLVDDLVCVPPPVSLVSLLSSQVNNCVNDPDVPRPDPVNSVVVSVVSVVVVDPPVSVVVSVVVVVVPDPPDPDDDDPDDDPDPDDD